Protein AF-A0A7G1QBS3-F1 (afdb_monomer)

Solvent-accessible surface area (backbone atoms only — not comparable to full-atom values): 16912 Å² total; per-residue (Å²): 137,81,88,85,82,88,78,82,81,81,76,78,76,79,69,80,75,68,61,50,70,59,62,69,42,46,29,28,32,94,89,48,84,94,53,43,34,44,37,42,72,57,98,42,28,38,40,38,36,35,53,50,64,49,99,86,68,47,81,44,42,34,38,31,56,38,71,68,57,72,48,103,55,68,61,47,66,28,63,26,27,40,60,41,69,62,66,51,102,91,47,73,95,51,74,63,44,73,45,79,38,77,71,50,39,26,40,36,34,49,79,36,52,50,37,32,36,40,32,43,69,92,41,80,40,65,31,32,60,58,63,91,83,61,55,67,76,61,54,45,63,52,44,24,31,42,34,39,38,69,68,42,75,51,100,91,51,69,52,59,61,70,43,77,47,41,27,71,48,81,55,95,77,25,32,36,25,77,64,38,45,37,43,34,34,52,33,90,49,87,61,29,35,31,33,42,29,68,75,52,100,56,30,26,40,40,34,45,32,37,54,58,65,94,50,29,33,38,23,31,33,30,75,39,52,70,82,57,50,62,69,54,48,50,49,38,44,66,77,63,34,36,62,33,43,32,36,58,37,76,90,58,61,82,61,88,76,89,68,98,64,79,56,58,50,74,71,53,48,54,54,48,51,56,52,51,56,51,42,27,70,63,68,50,71,69,54,49,49,50,40,54,51,61,55,60,72,76,110

Organism: NCBI:txid553981

Foldseek 3Di:
DDDDDDDPPPPPPPDPPFLAAADAAWKDFPVDPDWTKGWDDDPQKIKIKIWDADPVRHIWIKIWMDHNHRDVDQKTKTFIWIWPDAADDPGHPDDIDIDTDRQQTKIWGAPHRFWTWIQGNNDITIMGDDDPPADPDPSLVAAKKWKAFPWADDPPGTDGDTDIFHFHDDDPQWTATPQQFKIKHAAPRPQWIWMWGDPDPFKTWIWIWGPDPSFKIKTWIHIDTLPDALVRVLVCRLPVTTIMMMGGDNVCRPDDDDDPDHHDDPVRVVSVVVRRRVNSHPDDPSSVVVRVVVVVVVD

Structure (mmCIF, N/CA/C/O backbone):
data_AF-A0A7G1QBS3-F1
#
_entry.id   AF-A0A7G1QBS3-F1
#
loop_
_atom_site.group_PDB
_atom_site.id
_atom_site.type_symbol
_atom_site.label_atom_id
_atom_site.label_alt_id
_atom_site.label_comp_id
_atom_site.label_asym_id
_atom_site.label_entity_id
_atom_site.label_seq_id
_atom_site.pdbx_PDB_ins_code
_atom_site.Cartn_x
_atom_site.Cartn_y
_atom_site.Cartn_z
_atom_site.occupancy
_atom_site.B_iso_or_equiv
_atom_site.auth_seq_id
_atom_site.auth_comp_id
_atom_site.auth_asym_id
_atom_site.auth_atom_id
_atom_site.pdbx_PDB_model_num
ATOM 1 N N . MET A 1 1 ? 55.075 -24.012 15.782 1.00 38.31 1 MET A N 1
ATOM 2 C CA . MET A 1 1 ? 54.555 -23.744 14.424 1.00 38.31 1 MET A CA 1
ATOM 3 C C . MET A 1 1 ? 53.034 -23.811 14.459 1.00 38.31 1 MET A C 1
ATOM 5 O O . MET A 1 1 ? 52.506 -24.868 14.747 1.00 38.31 1 MET A O 1
ATOM 9 N N . LYS A 1 2 ? 52.402 -22.656 14.208 1.00 38.47 2 LYS A N 1
ATOM 10 C CA . LYS A 1 2 ? 51.053 -22.409 13.658 1.00 38.47 2 LYS A CA 1
ATOM 11 C C . LYS A 1 2 ? 49.824 -23.117 14.265 1.00 38.47 2 LYS A C 1
ATOM 13 O O . LYS A 1 2 ? 49.422 -24.192 13.845 1.00 38.47 2 LYS A O 1
ATOM 18 N N . ASN A 1 3 ? 49.190 -22.362 15.162 1.00 41.00 3 ASN A N 1
ATOM 19 C CA . ASN A 1 3 ? 47.751 -22.118 15.328 1.00 41.00 3 ASN A CA 1
ATOM 20 C C . ASN A 1 3 ? 46.891 -22.403 14.081 1.00 41.00 3 ASN A C 1
ATOM 22 O O . ASN A 1 3 ? 47.295 -22.006 12.993 1.00 41.00 3 ASN A O 1
ATOM 26 N N . ILE A 1 4 ? 45.662 -22.895 14.284 1.00 43.44 4 ILE A N 1
ATOM 27 C CA . ILE A 1 4 ? 44.421 -22.267 13.785 1.00 43.44 4 ILE A CA 1
ATOM 28 C C . ILE A 1 4 ? 43.283 -22.661 14.743 1.00 43.44 4 ILE A C 1
ATOM 30 O O . ILE A 1 4 ? 42.893 -23.819 14.857 1.00 43.44 4 ILE A O 1
ATOM 34 N N . LEU A 1 5 ? 42.811 -21.652 15.470 1.00 44.53 5 LEU A N 1
ATOM 35 C CA . LEU A 1 5 ? 41.609 -21.631 16.290 1.00 44.53 5 LEU A CA 1
ATOM 36 C C . LEU A 1 5 ? 40.471 -21.169 15.365 1.00 44.53 5 LEU A C 1
ATOM 38 O O . LEU A 1 5 ? 40.535 -20.059 14.838 1.00 44.53 5 LEU A O 1
ATOM 42 N N . ASN A 1 6 ? 39.465 -22.011 15.129 1.00 42.34 6 ASN A N 1
ATOM 43 C CA . ASN A 1 6 ? 38.295 -21.640 14.330 1.00 42.34 6 ASN A CA 1
ATOM 44 C C . ASN A 1 6 ? 37.375 -20.729 15.152 1.00 42.34 6 ASN A C 1
ATOM 46 O O . ASN A 1 6 ? 36.651 -21.197 16.028 1.00 42.34 6 ASN A O 1
ATOM 50 N N . ILE A 1 7 ? 37.399 -19.429 14.858 1.00 48.88 7 ILE A N 1
ATOM 51 C CA . ILE A 1 7 ? 36.401 -18.470 15.335 1.00 48.88 7 ILE A CA 1
ATOM 52 C C . ILE A 1 7 ? 35.262 -18.457 14.311 1.00 48.88 7 ILE A C 1
ATOM 54 O O . ILE A 1 7 ? 35.415 -17.940 13.207 1.00 48.88 7 ILE A O 1
ATOM 58 N N . ILE A 1 8 ? 34.117 -19.032 14.678 1.00 47.94 8 ILE A N 1
ATOM 59 C CA . ILE A 1 8 ? 32.852 -18.818 13.968 1.00 47.94 8 ILE A CA 1
ATOM 60 C C . ILE A 1 8 ? 32.340 -17.443 14.407 1.00 47.94 8 ILE A C 1
ATOM 62 O O . ILE A 1 8 ? 31.812 -17.288 15.506 1.00 47.94 8 ILE A O 1
ATOM 66 N N . ILE A 1 9 ? 32.540 -16.427 13.568 1.00 46.41 9 ILE A N 1
ATOM 67 C CA . ILE A 1 9 ? 31.897 -15.121 13.733 1.00 46.41 9 ILE A CA 1
ATOM 68 C C . ILE A 1 9 ? 30.455 -15.277 13.246 1.00 46.41 9 ILE A C 1
ATOM 70 O O . ILE A 1 9 ? 30.193 -15.300 12.046 1.00 46.41 9 ILE A O 1
ATOM 74 N N . LEU A 1 10 ? 29.521 -15.420 14.186 1.00 38.50 10 LEU A N 1
ATOM 75 C CA . LEU A 1 10 ? 28.093 -15.308 13.917 1.00 38.50 10 LEU A CA 1
ATOM 76 C C . LEU A 1 10 ? 27.774 -13.810 13.784 1.00 38.50 10 LEU A C 1
ATOM 78 O O . LEU A 1 10 ? 27.507 -13.128 14.772 1.00 38.50 10 LEU A O 1
ATOM 82 N N . THR A 1 11 ? 27.881 -13.262 12.575 1.00 44.69 11 THR A N 1
ATOM 83 C CA . THR A 1 11 ? 27.383 -11.917 12.270 1.00 44.69 11 THR A CA 1
ATOM 84 C C . THR A 1 11 ? 25.863 -11.930 12.394 1.00 44.69 11 THR A C 1
ATOM 86 O O . THR A 1 11 ? 25.144 -12.316 11.474 1.00 44.69 11 THR A O 1
ATOM 89 N N . LEU A 1 12 ? 25.361 -11.507 13.554 1.00 40.25 12 LEU A N 1
ATOM 90 C CA . LEU A 1 12 ? 23.985 -11.049 13.691 1.00 40.25 12 LEU A CA 1
ATOM 91 C C . LEU A 1 12 ? 23.852 -9.810 12.805 1.00 40.25 12 LEU A C 1
ATOM 93 O O . LEU A 1 12 ? 24.254 -8.715 13.190 1.00 40.25 12 LEU A O 1
ATOM 97 N N . PHE A 1 13 ? 23.337 -9.990 11.590 1.00 41.28 13 PHE A N 1
ATOM 98 C CA . PHE A 1 13 ? 22.761 -8.877 10.853 1.00 41.28 13 PHE A CA 1
ATOM 99 C C . PHE A 1 13 ? 21.618 -8.352 11.716 1.00 41.28 13 PHE A C 1
ATOM 101 O O . PHE A 1 13 ? 20.571 -8.990 11.827 1.00 41.28 13 PHE A O 1
ATOM 108 N N . SER A 1 14 ? 21.836 -7.218 12.375 1.00 33.38 14 SER A N 1
ATOM 109 C CA . SER A 1 14 ? 20.763 -6.408 12.929 1.00 33.38 14 SER A CA 1
ATOM 110 C C . SER A 1 14 ? 19.931 -5.938 11.742 1.00 33.38 14 SER A C 1
ATOM 112 O O . SER A 1 14 ? 20.202 -4.908 11.128 1.00 33.38 14 SER A O 1
ATOM 114 N N . TYR A 1 15 ? 18.938 -6.740 11.365 1.00 37.72 15 TYR A N 1
ATOM 115 C CA . TYR A 1 15 ? 17.831 -6.236 10.579 1.00 37.72 15 TYR A CA 1
ATOM 116 C C . TYR A 1 15 ? 17.226 -5.121 11.420 1.00 37.72 15 TYR A C 1
ATOM 118 O O . TYR A 1 15 ? 16.757 -5.367 12.532 1.00 37.72 15 TYR A O 1
ATOM 126 N N . ASN A 1 16 ? 17.292 -3.887 10.924 1.00 34.59 16 ASN A N 1
ATOM 127 C CA . ASN A 1 16 ? 16.392 -2.862 11.417 1.00 34.59 16 ASN A CA 1
ATOM 128 C C . ASN A 1 16 ? 14.990 -3.407 11.144 1.00 34.59 16 ASN A C 1
ATOM 130 O O . ASN A 1 16 ? 14.549 -3.435 9.995 1.00 34.59 16 ASN A O 1
ATOM 134 N N . VAL A 1 17 ? 14.340 -3.938 12.179 1.00 42.44 17 VAL A N 1
ATOM 135 C CA . VAL A 1 17 ? 12.916 -4.239 12.136 1.00 42.44 17 VAL A CA 1
ATOM 136 C C . VAL A 1 17 ? 12.264 -2.870 12.087 1.00 42.44 17 VAL A C 1
ATOM 138 O O . VAL A 1 17 ? 12.095 -2.212 13.109 1.00 42.44 17 VAL A O 1
ATOM 141 N N . PHE A 1 18 ? 12.010 -2.379 10.876 1.00 47.97 18 PHE A N 1
ATOM 142 C CA . PHE A 1 18 ? 11.073 -1.285 10.713 1.00 47.97 18 PHE A CA 1
ATOM 143 C C . PHE A 1 18 ? 9.770 -1.754 11.353 1.00 47.97 18 PHE A C 1
ATOM 145 O O . PHE A 1 18 ? 9.302 -2.850 11.039 1.00 47.97 18 PHE A O 1
ATOM 152 N N . ALA A 1 19 ? 9.225 -0.961 12.275 1.00 56.25 19 ALA A N 1
ATOM 153 C CA . ALA A 1 19 ? 7.879 -1.191 12.767 1.00 56.25 19 ALA A CA 1
ATOM 154 C C . ALA A 1 19 ? 6.970 -1.327 11.540 1.00 56.25 19 ALA A C 1
ATOM 156 O O . ALA A 1 19 ? 6.951 -0.434 10.685 1.00 56.25 19 ALA A O 1
ATOM 157 N N . THR A 1 20 ? 6.300 -2.471 11.395 1.00 67.75 20 THR A N 1
ATOM 158 C CA . THR A 1 20 ? 5.476 -2.688 10.214 1.00 67.75 20 THR A CA 1
ATOM 159 C C . THR A 1 20 ? 4.335 -1.681 10.230 1.00 67.75 20 THR A C 1
ATOM 161 O O . THR A 1 20 ? 3.545 -1.644 11.171 1.00 67.75 20 THR A O 1
ATOM 164 N N . VAL A 1 21 ? 4.258 -0.852 9.190 1.00 76.06 21 VAL A N 1
ATOM 165 C CA . VAL A 1 21 ? 3.155 0.092 9.016 1.00 76.06 21 VAL A CA 1
ATOM 166 C C . VAL A 1 21 ? 1.975 -0.678 8.418 1.00 76.06 21 VAL A C 1
ATOM 168 O O . VAL A 1 21 ? 2.083 -1.144 7.281 1.00 76.06 21 VAL A O 1
ATOM 171 N N . PRO A 1 22 ? 0.863 -0.850 9.150 1.00 84.12 22 PRO A N 1
ATOM 172 C CA . PRO A 1 22 ? -0.305 -1.541 8.628 1.00 84.12 22 PRO A CA 1
ATOM 173 C C . PRO A 1 22 ? -1.055 -0.675 7.619 1.00 84.12 22 PRO A C 1
ATOM 175 O O . PRO A 1 22 ? -0.942 0.553 7.587 1.00 84.12 22 PRO A O 1
ATOM 178 N N . GLU A 1 23 ? -1.881 -1.317 6.807 1.00 84.62 23 GLU A N 1
ATOM 179 C CA . GLU A 1 23 ? -2.724 -0.622 5.847 1.00 84.62 23 GLU A CA 1
ATOM 180 C C . GLU A 1 23 ? -3.935 0.064 6.483 1.00 84.62 23 GLU A C 1
ATOM 182 O O . GLU A 1 23 ? -4.669 -0.513 7.290 1.00 84.62 23 GLU A O 1
ATOM 187 N N . ASN A 1 24 ? -4.233 1.271 5.999 1.00 87.38 24 ASN A N 1
ATOM 188 C CA . ASN A 1 24 ? -5.474 1.964 6.328 1.00 87.38 24 ASN A CA 1
ATOM 189 C C . ASN A 1 24 ? -6.700 1.199 5.805 1.00 87.38 24 ASN A C 1
ATOM 191 O O . ASN A 1 24 ? -6.739 0.740 4.656 1.00 87.38 24 ASN A O 1
ATOM 195 N N . GLY A 1 25 ? -7.750 1.143 6.623 1.00 89.88 25 GLY A N 1
ATOM 196 C CA . GLY A 1 25 ? -9.069 0.631 6.258 1.00 89.88 25 GLY A CA 1
ATOM 197 C C . GLY A 1 25 ? -9.675 -0.296 7.300 1.00 89.88 25 GLY A C 1
ATOM 198 O O . GLY A 1 25 ? -9.338 -0.223 8.475 1.00 89.88 25 GLY A O 1
ATOM 199 N N . TRP A 1 26 ? -10.582 -1.158 6.841 1.00 92.94 26 TRP A N 1
ATOM 200 C CA . TRP A 1 26 ? -11.299 -2.100 7.692 1.00 92.94 26 TRP A CA 1
ATOM 201 C C . TRP A 1 26 ? -10.442 -3.327 8.011 1.00 92.94 26 TRP A C 1
ATOM 203 O O . TRP A 1 26 ? -9.863 -3.941 7.110 1.00 92.94 26 TRP A O 1
ATOM 213 N N . TRP A 1 27 ? -10.387 -3.689 9.284 1.00 94.19 27 TRP A N 1
ATOM 214 C CA . TRP A 1 27 ? -9.713 -4.860 9.829 1.00 94.19 27 TRP A CA 1
ATOM 215 C C . TRP A 1 27 ? -10.725 -5.723 10.565 1.00 94.19 27 TRP A C 1
ATOM 217 O O . TRP A 1 27 ? -11.631 -5.212 11.220 1.00 94.19 27 TRP A O 1
ATOM 227 N N . TRP A 1 28 ? -10.598 -7.037 10.460 1.00 94.69 28 TRP A N 1
ATOM 228 C CA . TRP A 1 28 ? -11.601 -7.958 10.988 1.00 94.69 28 TRP A CA 1
ATOM 229 C C . TRP A 1 28 ? -10.978 -9.289 11.392 1.00 94.69 28 TRP A C 1
ATOM 231 O O . TRP A 1 28 ? -9.875 -9.621 10.961 1.00 94.69 28 TRP A O 1
ATOM 241 N N . ASN A 1 29 ? -11.689 -10.053 12.217 1.00 94.44 29 ASN A N 1
ATOM 242 C CA . ASN A 1 29 ? -11.340 -11.439 12.485 1.00 94.44 29 ASN A CA 1
ATOM 243 C C . ASN A 1 29 ? -12.184 -12.347 11.572 1.00 94.44 29 ASN A C 1
ATOM 245 O O . ASN A 1 29 ? -13.403 -12.388 11.750 1.00 94.44 29 ASN A O 1
ATOM 249 N N . PRO A 1 30 ? -11.580 -13.123 10.654 1.00 91.88 30 PRO A N 1
ATOM 250 C CA . PRO A 1 30 ? -12.330 -13.963 9.720 1.00 91.88 30 PRO A CA 1
ATOM 251 C C . PRO A 1 30 ? -13.113 -15.096 10.403 1.00 91.88 30 PRO A C 1
ATOM 253 O O . PRO A 1 30 ? -14.022 -15.662 9.804 1.00 91.88 30 PRO A O 1
ATOM 256 N N . GLN A 1 31 ? -12.787 -15.422 11.658 1.00 91.94 31 GLN A N 1
ATOM 257 C CA . GLN A 1 31 ? -13.487 -16.425 12.469 1.00 91.94 31 GLN A CA 1
ATOM 258 C C . GLN A 1 31 ? -14.665 -15.844 13.269 1.00 91.94 31 GLN A C 1
ATOM 260 O O . GLN A 1 31 ? -15.469 -16.605 13.801 1.00 91.94 31 GLN A O 1
ATOM 265 N N . HIS A 1 32 ? -14.786 -14.515 13.365 1.00 84.88 32 HIS A N 1
ATOM 266 C CA . HIS A 1 32 ? -15.842 -13.842 14.125 1.00 84.88 32 HIS A CA 1
ATOM 267 C C . HIS A 1 32 ? -16.524 -12.786 13.251 1.00 84.88 32 HIS A C 1
ATOM 269 O O . HIS A 1 32 ? -16.098 -11.634 13.173 1.00 84.88 32 HIS A O 1
ATOM 275 N N . LEU A 1 33 ? -17.599 -13.202 12.579 1.00 77.25 33 LEU A N 1
ATOM 276 C CA . LEU A 1 33 ? -18.385 -12.333 11.706 1.00 77.25 33 LEU A CA 1
ATOM 277 C C . LEU A 1 33 ? -19.156 -11.276 12.513 1.00 77.25 33 LEU A C 1
ATOM 279 O O . LEU A 1 33 ? -19.577 -11.525 13.640 1.00 77.25 33 LEU A O 1
ATOM 283 N N . GLY A 1 34 ? -19.407 -10.118 11.896 1.00 77.50 34 GLY A N 1
ATOM 284 C CA . GLY A 1 34 ? -20.301 -9.090 12.447 1.00 77.50 34 GLY A CA 1
ATOM 285 C C . GLY A 1 34 ? -19.624 -7.976 13.250 1.00 77.50 34 GLY A C 1
ATOM 286 O O . GLY A 1 34 ? -20.327 -7.131 13.795 1.00 77.50 34 GLY A O 1
ATOM 287 N N . GLY A 1 35 ? -18.291 -7.935 13.291 1.00 85.44 35 GLY A N 1
ATOM 288 C CA . GLY A 1 35 ? -17.525 -6.848 13.901 1.00 85.44 35 GLY A CA 1
ATOM 289 C C . GLY A 1 35 ? -16.256 -6.515 13.119 1.00 85.44 35 GLY A C 1
ATOM 290 O O . GLY A 1 35 ? -15.924 -7.160 12.121 1.00 85.44 35 GLY A O 1
ATOM 291 N N . GLY A 1 36 ? -15.546 -5.488 13.573 1.00 92.88 36 GLY A N 1
ATOM 292 C CA . GLY A 1 36 ? -14.265 -5.091 13.003 1.00 92.88 36 GLY A CA 1
ATOM 293 C C . GLY A 1 36 ? -13.809 -3.722 13.484 1.00 92.88 36 GLY A C 1
ATOM 294 O O . GLY A 1 36 ? -14.432 -3.103 14.349 1.00 92.88 36 GLY A O 1
ATOM 295 N N . TYR A 1 37 ? -12.697 -3.276 12.921 1.00 94.94 37 TYR A N 1
ATOM 296 C CA . TYR A 1 37 ? -11.985 -2.073 13.312 1.00 94.94 37 TYR A CA 1
ATOM 297 C C . TYR A 1 37 ? -11.658 -1.263 12.057 1.00 94.94 37 TYR A C 1
ATOM 299 O O . TYR A 1 37 ? -10.971 -1.768 11.171 1.00 94.94 37 TYR A O 1
ATOM 307 N N . ASP A 1 38 ? -12.107 -0.014 11.959 1.00 95.38 38 ASP A N 1
ATOM 308 C CA . ASP A 1 38 ? -11.565 0.906 10.956 1.00 95.38 38 ASP A CA 1
ATOM 309 C C . ASP A 1 38 ? -10.312 1.555 11.531 1.00 95.38 38 ASP A C 1
ATOM 311 O O . ASP A 1 38 ? -10.391 2.282 12.520 1.00 95.38 38 ASP A O 1
ATOM 315 N N . ILE A 1 39 ? -9.164 1.267 10.924 1.00 93.94 39 ILE A N 1
ATOM 316 C CA . ILE A 1 39 ? -7.854 1.763 11.341 1.00 93.94 39 ILE A CA 1
ATOM 317 C C . ILE A 1 39 ? -7.369 2.773 10.305 1.00 93.94 39 ILE A C 1
ATOM 319 O O . ILE A 1 39 ? -7.347 2.496 9.100 1.00 93.94 39 ILE A O 1
ATOM 323 N N . LYS A 1 40 ? -6.973 3.954 10.778 1.00 91.31 40 LYS A N 1
ATOM 324 C CA . LYS A 1 40 ? -6.364 5.022 9.986 1.00 91.31 40 LYS A CA 1
ATOM 325 C C . LYS A 1 40 ? -5.052 5.436 10.617 1.00 91.31 40 LYS A C 1
ATOM 327 O O . LYS A 1 40 ? -4.991 5.684 11.813 1.00 91.31 40 LYS A O 1
ATOM 332 N N . ILE A 1 41 ? -4.029 5.547 9.793 1.00 85.88 41 ILE A N 1
ATOM 333 C CA . ILE A 1 41 ? -2.708 6.026 10.147 1.00 85.88 41 ILE A CA 1
ATOM 334 C C . ILE A 1 41 ? -2.377 7.222 9.271 1.00 85.88 41 ILE A C 1
ATOM 336 O O . ILE A 1 41 ? -2.507 7.160 8.045 1.00 85.88 41 ILE A O 1
ATOM 340 N N . GLU A 1 42 ? -1.925 8.289 9.920 1.00 82.06 42 GLU A N 1
ATOM 341 C CA . GLU A 1 42 ? -1.448 9.516 9.296 1.00 82.06 42 GLU A CA 1
ATOM 342 C C . GLU A 1 42 ? -0.393 10.163 10.201 1.00 82.06 42 GLU A C 1
ATOM 344 O O . GLU A 1 42 ? -0.626 10.310 11.396 1.00 82.06 42 GLU A O 1
ATOM 349 N N . ASN A 1 43 ? 0.764 10.557 9.655 1.00 77.94 43 ASN A N 1
ATOM 350 C CA . ASN A 1 43 ? 1.796 11.324 10.375 1.00 77.94 43 ASN A CA 1
ATOM 351 C C . ASN A 1 43 ? 2.153 10.770 11.775 1.00 77.94 43 ASN A C 1
ATOM 353 O O . ASN A 1 43 ? 2.240 11.516 12.748 1.00 77.94 43 ASN A O 1
ATOM 357 N N . ASN A 1 44 ? 2.353 9.451 11.881 1.00 79.62 44 ASN A N 1
ATOM 358 C CA . ASN A 1 44 ? 2.625 8.722 13.132 1.00 79.62 44 ASN A CA 1
ATOM 359 C C . ASN A 1 44 ? 1.502 8.792 14.188 1.00 79.62 44 ASN A C 1
ATOM 361 O O . ASN A 1 44 ? 1.724 8.477 15.361 1.00 79.62 44 ASN A O 1
ATOM 365 N N . ALA A 1 45 ? 0.292 9.173 13.792 1.00 87.31 45 ALA A N 1
ATOM 366 C CA . ALA A 1 45 ? -0.918 9.030 14.582 1.00 87.31 45 ALA A CA 1
ATOM 367 C C . ALA A 1 45 ? -1.758 7.875 14.036 1.00 87.31 45 ALA A C 1
ATOM 369 O O . ALA A 1 45 ? -1.859 7.683 12.825 1.00 87.31 45 ALA A O 1
ATOM 370 N N . LEU A 1 46 ? -2.360 7.109 14.940 1.00 91.94 46 LEU A N 1
ATOM 371 C CA . LEU A 1 46 ? -3.350 6.087 14.638 1.00 91.94 46 LEU A CA 1
ATOM 372 C C . LEU A 1 46 ? -4.692 6.544 15.196 1.00 91.94 46 LEU A C 1
ATOM 374 O O . LEU A 1 46 ? -4.787 6.912 16.365 1.00 91.94 46 LEU A O 1
ATOM 378 N N . PHE A 1 47 ? -5.728 6.469 14.376 1.00 94.81 47 PHE A N 1
ATOM 379 C CA . PHE A 1 47 ? -7.120 6.556 14.782 1.00 94.81 47 PHE A CA 1
ATOM 380 C C . PHE A 1 47 ? -7.796 5.215 14.512 1.00 94.81 47 PHE A C 1
ATOM 382 O O . PHE A 1 47 ? -7.580 4.598 13.467 1.00 94.81 47 PHE A O 1
ATOM 389 N N . ILE A 1 48 ? -8.597 4.754 15.465 1.00 95.44 48 ILE A N 1
ATOM 390 C CA . ILE A 1 48 ? -9.321 3.490 15.368 1.00 95.44 48 ILE A CA 1
ATOM 391 C C . ILE A 1 48 ? -10.762 3.680 15.807 1.00 95.44 48 ILE A C 1
ATOM 393 O O . ILE A 1 48 ? -11.036 4.334 16.814 1.00 95.44 48 ILE A O 1
ATOM 397 N N . THR A 1 49 ? -11.683 3.073 15.068 1.00 95.31 49 THR A N 1
ATOM 398 C CA . THR A 1 49 ? -13.089 2.962 15.464 1.00 95.31 49 THR A CA 1
ATOM 399 C C . THR A 1 49 ? -13.551 1.524 15.369 1.00 95.31 49 THR A C 1
ATOM 401 O O . THR A 1 49 ? -13.100 0.766 14.514 1.00 95.31 49 THR A O 1
ATOM 404 N N . THR A 1 50 ? -14.443 1.134 16.266 1.00 93.44 50 THR A N 1
ATOM 405 C CA . THR A 1 50 ? -15.082 -0.178 16.261 1.00 93.44 50 THR A CA 1
ATOM 406 C C . THR A 1 50 ? -16.489 -0.051 16.818 1.00 93.44 50 THR A C 1
ATOM 408 O O . THR A 1 50 ? -16.803 0.894 17.546 1.00 93.44 50 THR A O 1
ATOM 411 N N . PHE A 1 51 ? -17.336 -1.010 16.481 1.00 89.88 51 PHE A N 1
ATOM 412 C CA . PHE A 1 51 ? -18.615 -1.185 17.138 1.00 89.88 51 PHE A CA 1
ATOM 413 C C . PHE A 1 51 ? -18.700 -2.605 17.682 1.00 89.88 51 PHE A C 1
ATOM 415 O O . PHE A 1 51 ? -18.222 -3.558 17.066 1.00 89.88 51 PHE A O 1
ATOM 422 N N . ILE A 1 52 ? -19.325 -2.736 18.843 1.00 88.06 52 ILE A N 1
ATOM 423 C CA . ILE A 1 52 ? -19.697 -4.022 19.435 1.00 88.06 52 ILE A CA 1
ATOM 424 C C . ILE A 1 52 ? -21.174 -3.976 19.808 1.00 88.06 52 ILE A C 1
ATOM 426 O O . ILE A 1 52 ? -21.790 -2.916 19.769 1.00 88.06 52 ILE A O 1
ATOM 430 N N . TYR A 1 53 ? -21.748 -5.108 20.197 1.00 87.88 53 TYR A N 1
ATOM 431 C CA . TYR A 1 53 ? -23.123 -5.159 20.681 1.00 87.88 53 TYR A CA 1
ATOM 432 C C . TYR A 1 53 ? -23.150 -5.399 22.187 1.00 87.88 53 TYR A C 1
ATOM 434 O O . TYR A 1 53 ? -22.402 -6.230 22.705 1.00 87.88 53 TYR A O 1
ATOM 442 N N . ASN A 1 54 ? -24.013 -4.675 22.897 1.00 85.75 54 ASN A N 1
ATOM 443 C CA . ASN A 1 54 ? -24.291 -4.960 24.302 1.00 85.75 54 ASN A CA 1
ATOM 444 C C . ASN A 1 54 ? -25.144 -6.232 24.453 1.00 85.75 54 ASN A C 1
ATOM 446 O O . ASN A 1 54 ? -25.566 -6.849 23.474 1.00 85.75 54 ASN A O 1
ATOM 450 N N . GLN A 1 55 ? -25.435 -6.620 25.696 1.00 88.38 55 GLN A N 1
ATOM 451 C CA . GLN A 1 55 ? -26.232 -7.818 25.993 1.00 88.38 55 GLN A CA 1
ATOM 452 C C . GLN A 1 55 ? -27.659 -7.765 25.417 1.00 88.38 55 GLN A C 1
ATOM 454 O O . GLN A 1 55 ? -28.290 -8.803 25.242 1.00 88.38 55 GLN A O 1
ATOM 459 N N . GLN A 1 56 ? -28.167 -6.570 25.114 1.00 92.69 56 GLN A N 1
ATOM 460 C CA . GLN A 1 56 ? -29.470 -6.334 24.497 1.00 92.69 56 GLN A CA 1
ATOM 461 C C . GLN A 1 56 ? -29.399 -6.305 22.959 1.00 92.69 56 GLN A C 1
ATOM 463 O O . GLN A 1 56 ? -30.406 -6.035 22.308 1.00 92.69 56 GLN A O 1
ATOM 468 N N . GLY A 1 57 ? -28.228 -6.561 22.366 1.00 87.31 57 GLY A N 1
ATOM 469 C CA . GLY A 1 57 ? -28.017 -6.509 20.920 1.00 87.31 57 GLY A CA 1
ATOM 470 C C . GLY A 1 57 ? -27.985 -5.091 20.346 1.00 87.31 57 GLY A C 1
ATOM 471 O O . GLY A 1 57 ? -28.108 -4.924 19.135 1.00 87.31 57 GLY A O 1
ATOM 472 N N . GLN A 1 58 ? -27.836 -4.059 21.180 1.00 88.12 58 GLN A N 1
ATOM 473 C CA . GLN A 1 58 ? -27.719 -2.673 20.724 1.00 88.12 58 GLN A CA 1
ATOM 474 C C . GLN A 1 58 ? -26.254 -2.336 20.430 1.00 88.12 58 GLN A C 1
ATOM 476 O O . GLN A 1 58 ? -25.379 -2.727 21.210 1.00 88.12 58 GLN A O 1
ATOM 481 N N . PRO A 1 59 ? -25.966 -1.615 19.334 1.00 87.56 59 PRO A N 1
ATOM 482 C CA . PRO A 1 59 ? -24.601 -1.260 18.984 1.00 87.56 59 PRO A CA 1
ATOM 483 C C . PRO A 1 59 ? -24.044 -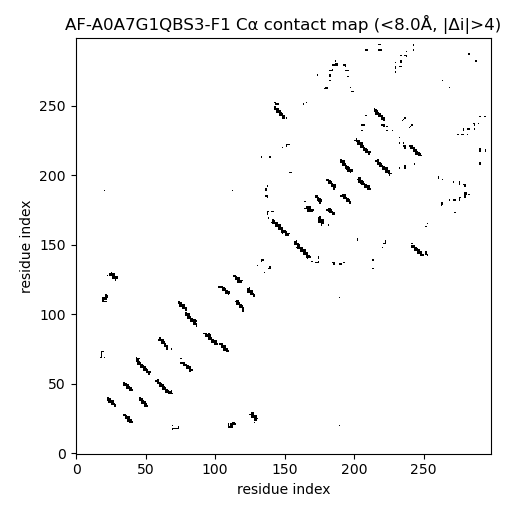0.212 19.953 1.00 87.56 59 PRO A C 1
ATOM 485 O O . PRO A 1 59 ? -24.687 0.798 20.236 1.00 87.56 59 PRO A O 1
ATOM 488 N N . ILE A 1 60 ? -22.820 -0.441 20.412 1.00 88.94 60 ILE A N 1
ATOM 489 C CA . ILE A 1 60 ? -21.986 0.508 21.140 1.00 88.94 60 ILE A CA 1
ATOM 490 C C . ILE A 1 60 ? -20.801 0.861 20.248 1.00 88.94 60 ILE A C 1
ATOM 492 O O . ILE A 1 60 ? -20.109 -0.029 19.752 1.00 88.94 60 ILE A O 1
ATOM 496 N N . TRP A 1 61 ? -20.552 2.157 20.078 1.00 90.56 61 TRP A N 1
ATOM 497 C CA . TRP A 1 61 ? -19.440 2.670 19.286 1.00 90.56 61 TRP A CA 1
ATOM 498 C C . TRP A 1 61 ? -18.278 3.075 20.182 1.00 90.56 61 TRP A C 1
ATOM 500 O O . TRP A 1 61 ? -18.446 3.864 21.115 1.00 90.56 61 TRP A O 1
ATOM 510 N N . TYR A 1 62 ? -17.093 2.577 19.844 1.00 92.88 62 TYR A N 1
ATOM 511 C CA . TYR A 1 62 ? -15.842 2.957 20.476 1.00 92.88 62 TYR A CA 1
ATOM 512 C C . TYR A 1 62 ? -14.917 3.616 19.461 1.00 92.88 62 TYR A C 1
ATOM 514 O O . TYR A 1 62 ? -14.797 3.174 18.317 1.00 92.88 62 TYR A O 1
ATOM 522 N N . SER A 1 63 ? -14.223 4.659 19.899 1.00 94.62 63 SER A N 1
ATOM 523 C CA . SER A 1 63 ? -13.141 5.277 19.137 1.00 94.62 63 SER A CA 1
ATOM 524 C C . SER A 1 63 ? -11.929 5.515 20.021 1.00 94.62 63 SER A C 1
ATOM 526 O O . SER A 1 63 ? -12.049 5.648 21.237 1.00 94.62 63 SER A O 1
ATOM 528 N N . GLY A 1 64 ? -10.750 5.526 19.421 1.00 93.50 64 GLY A N 1
ATOM 529 C CA . GLY A 1 64 ? -9.500 5.713 20.135 1.00 93.50 64 GLY A CA 1
ATOM 530 C C . GLY A 1 64 ? -8.435 6.297 19.227 1.00 93.50 64 GLY A C 1
ATOM 531 O O . GLY A 1 64 ? -8.544 6.265 17.999 1.00 93.50 64 GLY A O 1
ATOM 532 N N . ARG A 1 65 ? -7.395 6.848 19.848 1.00 93.31 65 ARG A N 1
ATOM 533 C CA . ARG A 1 65 ? -6.235 7.373 19.134 1.00 93.31 65 ARG A CA 1
ATOM 534 C C . ARG A 1 65 ? -4.941 7.050 19.864 1.00 93.31 65 ARG A C 1
ATOM 536 O O . ARG A 1 65 ? -4.918 7.052 21.092 1.00 93.31 65 ARG A O 1
ATOM 543 N N . ALA A 1 66 ? -3.874 6.867 19.104 1.00 91.25 66 ALA A N 1
ATOM 544 C CA . ALA A 1 66 ? -2.501 6.857 19.590 1.00 91.25 66 ALA A CA 1
ATOM 545 C C . ALA A 1 66 ? -1.659 7.819 18.753 1.00 91.25 66 ALA A C 1
ATOM 547 O O . ALA A 1 66 ? -1.907 7.998 17.565 1.00 91.25 66 ALA A O 1
ATOM 548 N N . ASN A 1 67 ? -0.648 8.416 19.374 1.00 88.25 67 ASN A N 1
ATOM 549 C CA . ASN A 1 67 ? 0.353 9.239 18.701 1.00 88.25 67 ASN A CA 1
ATOM 550 C C . ASN A 1 67 ? 1.722 8.577 18.845 1.00 88.25 67 ASN A C 1
ATOM 552 O O . ASN A 1 67 ? 1.916 7.755 19.740 1.00 88.25 67 ASN A O 1
ATOM 556 N N . ASN A 1 68 ? 2.680 9.000 18.023 1.00 78.38 68 ASN A N 1
ATOM 557 C CA . ASN A 1 68 ? 4.050 8.483 18.021 1.00 78.38 68 ASN A CA 1
ATOM 558 C C . ASN A 1 68 ? 4.122 6.970 17.757 1.00 78.38 68 ASN A C 1
ATOM 560 O O . ASN A 1 68 ? 4.997 6.286 18.288 1.00 78.38 68 ASN A O 1
ATOM 564 N N . ILE A 1 69 ? 3.207 6.445 16.936 1.00 77.06 69 ILE A N 1
ATOM 565 C CA . ILE A 1 69 ? 3.288 5.056 16.477 1.00 77.06 69 ILE A CA 1
ATOM 566 C C . ILE A 1 69 ? 4.543 4.910 15.598 1.00 77.06 69 ILE A C 1
ATOM 568 O O . ILE A 1 69 ? 4.850 5.806 14.809 1.00 77.06 69 ILE A O 1
ATOM 572 N N . GLY A 1 70 ? 5.286 3.811 15.746 1.00 61.12 70 GLY A N 1
ATOM 573 C CA . GLY A 1 70 ? 6.564 3.608 15.048 1.00 61.12 70 GLY A CA 1
ATOM 574 C C . GLY A 1 70 ? 7.817 3.951 15.866 1.00 61.12 70 GLY A C 1
ATOM 575 O O . GLY A 1 70 ? 8.918 3.961 15.314 1.00 61.12 70 GLY A O 1
ATOM 576 N N . SER A 1 71 ? 7.683 4.194 17.177 1.00 57.25 71 SER A N 1
ATOM 577 C CA . SER A 1 71 ? 8.786 3.983 18.127 1.00 57.25 71 SER A CA 1
ATOM 578 C C . SER A 1 71 ? 9.226 2.506 18.093 1.00 57.25 71 SER A C 1
ATOM 580 O O . SER A 1 71 ? 8.544 1.664 17.518 1.00 57.25 71 SER A O 1
ATOM 582 N N . SER A 1 72 ? 10.364 2.153 18.697 1.00 57.38 72 SER A N 1
ATOM 583 C CA . SER A 1 72 ? 10.912 0.777 18.736 1.00 57.38 72 SER A CA 1
ATOM 584 C C . SER A 1 72 ? 9.994 -0.295 19.361 1.00 57.38 72 SER A C 1
ATOM 586 O O . SER A 1 72 ? 10.416 -1.433 19.563 1.00 57.38 72 SER A O 1
ATOM 588 N N . GLU A 1 73 ? 8.768 0.068 19.723 1.00 62.12 73 GLU A N 1
ATOM 589 C CA . GLU A 1 73 ? 7.754 -0.796 20.300 1.00 62.12 73 GLU A CA 1
ATOM 590 C C . GLU A 1 73 ? 6.823 -1.322 19.198 1.00 62.12 73 GLU A C 1
ATOM 592 O O . GLU A 1 73 ? 6.179 -0.565 18.476 1.00 62.12 73 GLU A O 1
ATOM 597 N N . ASN A 1 74 ? 6.702 -2.648 19.105 1.00 74.38 74 ASN A N 1
ATOM 598 C CA . ASN A 1 74 ? 5.784 -3.320 18.176 1.00 74.38 74 ASN A CA 1
ATOM 599 C C . ASN A 1 74 ? 4.316 -3.297 18.646 1.00 74.38 74 ASN A C 1
ATOM 601 O O . ASN A 1 74 ? 3.465 -3.974 18.060 1.00 74.38 74 ASN A O 1
ATOM 605 N N . THR A 1 75 ? 4.013 -2.578 19.727 1.00 86.06 75 THR A N 1
ATOM 606 C CA . THR A 1 75 ? 2.698 -2.558 20.371 1.00 86.06 75 THR A CA 1
ATOM 607 C C . THR A 1 75 ? 2.189 -1.134 20.531 1.00 86.06 75 THR A C 1
ATOM 609 O O . THR A 1 75 ? 2.908 -0.267 21.013 1.00 86.06 75 THR A O 1
ATOM 612 N N . ILE A 1 76 ? 0.928 -0.908 20.172 1.00 90.69 76 ILE A N 1
ATOM 613 C CA . ILE A 1 76 ? 0.246 0.382 20.249 1.00 90.69 76 ILE A CA 1
ATOM 614 C C . ILE A 1 76 ? -0.892 0.250 21.256 1.00 90.69 76 ILE A C 1
ATOM 616 O O . ILE A 1 76 ? -1.841 -0.499 21.029 1.00 90.69 76 ILE A O 1
ATOM 620 N N . THR A 1 77 ? -0.811 0.985 22.360 1.00 91.69 77 THR A N 1
ATOM 621 C CA . THR A 1 77 ? -1.888 1.035 23.355 1.00 91.69 77 THR A CA 1
ATOM 622 C C . THR A 1 77 ? -2.917 2.090 22.965 1.00 91.69 77 THR A C 1
ATOM 624 O O . THR A 1 77 ? -2.568 3.219 22.625 1.00 91.69 77 THR A O 1
ATOM 627 N N . ILE A 1 78 ? -4.191 1.712 23.027 1.00 92.50 78 ILE A N 1
ATOM 628 C CA . ILE A 1 78 ? -5.343 2.554 22.726 1.00 92.50 78 ILE A CA 1
ATOM 629 C C . ILE A 1 78 ? -6.263 2.596 23.935 1.00 92.50 78 ILE A C 1
ATOM 631 O O . ILE A 1 78 ? -6.802 1.573 24.359 1.00 92.50 78 ILE A O 1
ATOM 635 N N . ASP A 1 79 ? -6.506 3.807 24.421 1.00 91.31 79 ASP A N 1
ATOM 636 C CA . ASP A 1 79 ? -7.600 4.086 25.340 1.00 91.31 79 ASP A CA 1
ATOM 637 C C . ASP A 1 79 ? -8.862 4.376 24.527 1.00 91.31 79 ASP A C 1
ATOM 639 O O . ASP A 1 79 ? -8.944 5.372 23.802 1.00 91.31 79 ASP A O 1
ATOM 643 N N . PHE A 1 80 ? -9.839 3.474 24.617 1.00 92.56 80 PHE A N 1
ATOM 644 C CA . PHE A 1 80 ? -11.103 3.619 23.908 1.00 92.56 80 PHE A CA 1
ATOM 645 C C . PHE A 1 80 ? -12.097 4.494 24.682 1.00 92.56 80 PHE A C 1
ATOM 647 O O . PHE A 1 80 ? -12.272 4.383 25.902 1.00 92.56 80 PHE A O 1
ATOM 654 N N . PHE A 1 81 ? -12.796 5.328 23.921 1.00 92.06 81 PHE A N 1
ATOM 655 C CA . PHE A 1 81 ? -13.888 6.183 24.358 1.00 92.06 81 PHE A CA 1
ATOM 656 C C . PHE A 1 81 ? -15.191 5.666 23.765 1.00 92.06 81 PHE A C 1
ATOM 658 O O . PHE A 1 81 ? -15.284 5.443 22.557 1.00 92.06 81 PHE A O 1
ATOM 665 N N . GLU A 1 82 ? -16.196 5.496 24.615 1.00 92.00 82 GLU A N 1
ATOM 666 C CA . GLU A 1 82 ? -17.552 5.160 24.193 1.00 92.00 82 GLU A CA 1
ATOM 667 C C . GLU A 1 82 ? -18.282 6.432 23.755 1.00 92.00 82 GLU A C 1
ATOM 669 O O . GLU A 1 82 ? -18.273 7.420 24.489 1.00 92.00 82 GLU A O 1
ATOM 674 N N . SER A 1 83 ? -18.920 6.413 22.583 1.00 87.50 83 SER A N 1
ATOM 675 C CA . SER A 1 83 ? -19.753 7.524 22.098 1.00 87.50 83 SER A CA 1
ATOM 676 C C . SER A 1 83 ? -21.236 7.248 22.348 1.00 87.50 83 SER A C 1
ATOM 678 O O . SER A 1 83 ? -21.754 6.218 21.913 1.00 87.50 83 SER A O 1
ATOM 680 N N . LYS A 1 84 ? -21.929 8.179 23.016 1.00 84.56 84 LYS A N 1
ATOM 681 C CA . LYS A 1 84 ? -23.367 8.107 23.339 1.00 84.56 84 LYS A CA 1
ATOM 682 C C . LYS A 1 84 ? -24.109 9.365 22.898 1.00 84.56 84 LYS A C 1
ATOM 684 O O . LYS A 1 84 ? -23.511 10.427 22.749 1.00 84.56 84 LYS A O 1
ATOM 689 N N . GLU A 1 85 ? -25.426 9.222 22.731 1.00 83.00 85 GLU A N 1
ATOM 690 C CA . GLU A 1 85 ? -26.360 10.338 22.494 1.00 83.00 85 GLU A CA 1
ATOM 691 C C . GLU A 1 85 ? -26.014 11.192 21.254 1.00 83.00 85 GLU A C 1
ATOM 693 O O . GLU A 1 85 ? -26.189 12.406 21.242 1.00 83.00 85 GLU A O 1
ATOM 698 N N . GLY A 1 86 ? -25.502 10.550 20.197 1.00 80.56 86 GLY A N 1
ATOM 699 C CA . GLY A 1 86 ? -25.135 11.212 18.943 1.00 80.56 86 GLY A CA 1
ATOM 700 C C . GLY A 1 86 ? -26.318 11.579 18.041 1.00 80.56 86 GLY A C 1
ATOM 701 O O . GLY A 1 86 ? -27.459 11.175 18.271 1.00 80.56 86 GLY A O 1
ATOM 702 N N . ALA A 1 87 ? -26.028 12.376 17.007 1.00 82.94 87 ALA A N 1
ATOM 703 C CA . ALA A 1 87 ? -27.035 12.890 16.080 1.00 82.94 87 ALA A CA 1
ATOM 704 C C . ALA A 1 87 ? -27.658 11.755 15.255 1.00 82.94 87 ALA A C 1
ATOM 706 O O . ALA A 1 87 ? -26.987 10.782 14.909 1.00 82.94 87 ALA A O 1
ATOM 707 N N . TYR A 1 88 ? -28.934 11.897 14.903 1.00 83.12 88 TYR A N 1
ATOM 708 C CA . TYR A 1 88 ? -29.655 10.973 14.023 1.00 83.12 88 TYR A CA 1
ATOM 709 C C . TYR A 1 88 ? -30.445 11.752 12.961 1.00 83.12 88 TYR A C 1
ATOM 711 O O . TYR A 1 88 ? -30.522 12.974 13.015 1.00 83.12 88 TYR A O 1
ATOM 719 N N . SER A 1 89 ? -30.986 11.062 11.949 1.00 82.88 89 SER A N 1
ATOM 720 C CA . SER A 1 89 ? -31.406 11.650 10.656 1.00 82.88 89 SER A CA 1
ATOM 721 C C . SER A 1 89 ? -32.298 12.904 10.714 1.00 82.88 89 SER A C 1
ATOM 723 O O . SER A 1 89 ? -32.341 13.647 9.738 1.00 82.88 89 SER A O 1
ATOM 725 N N . ASN A 1 90 ? -33.031 13.134 11.801 1.00 85.88 90 ASN A N 1
ATOM 726 C CA . ASN A 1 90 ? -33.940 14.266 12.002 1.00 85.88 90 ASN A CA 1
ATOM 727 C C . ASN A 1 90 ? -33.645 15.067 13.286 1.00 85.88 90 ASN A C 1
ATOM 729 O O . ASN A 1 90 ? -34.476 15.869 13.707 1.00 85.88 90 ASN A O 1
ATOM 733 N N . TYR A 1 91 ? -32.488 14.847 13.913 1.00 77.56 91 TYR A N 1
ATOM 734 C CA . TYR A 1 91 ? -32.077 15.511 15.145 1.00 77.56 91 TYR A CA 1
ATOM 735 C C . TYR A 1 91 ? -30.557 15.697 15.171 1.00 77.56 91 TYR A C 1
ATOM 737 O O . TYR A 1 91 ? -29.797 14.748 15.371 1.00 77.56 91 TYR A O 1
ATOM 745 N N . THR A 1 92 ? -30.121 16.931 14.929 1.00 74.12 92 THR A N 1
ATOM 746 C CA . THR A 1 92 ? -28.704 17.285 14.757 1.00 74.12 92 THR A CA 1
ATOM 747 C C . THR A 1 92 ? -28.129 18.104 15.910 1.00 74.12 92 THR A C 1
ATOM 749 O O . THR A 1 92 ? -26.913 18.132 16.068 1.00 74.12 92 THR A O 1
ATOM 752 N N . ASP A 1 93 ? -28.975 18.724 16.738 1.00 74.69 93 ASP A N 1
ATOM 753 C CA . ASP A 1 93 ? -28.556 19.530 17.894 1.00 74.69 93 ASP A CA 1
ATOM 754 C C . ASP A 1 93 ? -28.356 18.657 19.137 1.00 74.69 93 ASP A C 1
ATOM 756 O O . ASP A 1 93 ? -29.111 18.711 20.109 1.00 74.69 93 ASP A O 1
ATOM 760 N N . VAL A 1 94 ? -27.319 17.824 19.105 1.00 77.06 94 VAL A N 1
ATOM 761 C CA . VAL A 1 94 ? -26.914 16.999 20.248 1.00 77.06 94 VAL A CA 1
ATOM 762 C C . VAL A 1 94 ? -25.458 17.182 20.590 1.00 77.06 94 VAL A C 1
ATOM 764 O O . VAL A 1 94 ? -24.586 17.253 19.727 1.00 77.06 94 VAL A O 1
ATOM 767 N N . THR A 1 95 ? -25.192 17.201 21.891 1.00 78.12 95 THR A N 1
ATOM 768 C CA . THR A 1 95 ? -23.834 17.092 22.407 1.00 78.12 95 THR A CA 1
ATOM 769 C C . THR A 1 95 ? -23.516 15.613 22.562 1.00 78.12 95 THR A C 1
ATOM 771 O O . THR A 1 95 ? -24.102 14.948 23.413 1.00 78.12 95 THR A O 1
ATOM 774 N N . VAL A 1 96 ? -22.594 15.100 21.745 1.00 78.81 96 VAL A N 1
ATOM 775 C CA . VAL A 1 96 ? -22.105 13.724 21.895 1.00 78.81 96 VAL A CA 1
ATOM 776 C C . VAL A 1 96 ? -21.461 13.589 23.270 1.00 78.81 96 VAL A C 1
ATOM 778 O O . VAL A 1 96 ? -20.534 14.329 23.607 1.00 78.81 96 VAL A O 1
ATOM 781 N N . GLN A 1 97 ? -21.930 12.625 24.054 1.00 79.44 97 GLN A N 1
ATOM 782 C CA . GLN A 1 97 ? -21.271 12.262 25.298 1.00 79.44 97 GLN A CA 1
ATOM 783 C C . GLN A 1 97 ? -20.153 11.265 24.995 1.00 79.44 97 GLN A C 1
ATOM 785 O O . GLN A 1 97 ? -20.348 10.297 24.257 1.00 79.44 97 GLN A O 1
ATOM 790 N N . SER A 1 98 ? -18.968 11.507 25.552 1.00 81.38 98 SER A N 1
ATOM 791 C CA . SER A 1 98 ? -17.818 10.612 25.427 1.00 81.38 98 SER A CA 1
ATOM 792 C C . SER A 1 98 ? -17.228 10.326 26.796 1.00 81.38 98 SER A C 1
ATOM 794 O O . SER A 1 98 ? -16.883 11.246 27.536 1.00 81.38 98 SER A O 1
ATOM 796 N N . SER A 1 99 ? -17.096 9.046 27.130 1.00 83.31 99 SER A N 1
ATOM 797 C CA . SER A 1 99 ? -16.480 8.595 28.379 1.00 83.31 99 SER A CA 1
ATOM 798 C C . SER A 1 99 ? -15.383 7.584 28.094 1.00 83.31 99 SER A C 1
ATOM 800 O O . SER A 1 99 ? -15.552 6.709 27.241 1.00 83.31 99 SER A O 1
ATOM 802 N N . THR A 1 100 ? -14.272 7.679 28.825 1.00 80.94 100 THR A N 1
ATOM 803 C CA . THR A 1 100 ? -13.260 6.621 28.831 1.00 80.94 100 THR A CA 1
ATOM 804 C C . THR A 1 100 ? -13.886 5.332 29.341 1.00 80.94 100 THR A C 1
ATOM 806 O O . THR A 1 100 ? -14.678 5.338 30.285 1.00 80.94 100 THR A O 1
ATOM 809 N N . HIS A 1 101 ? -13.519 4.214 28.725 1.00 78.38 101 HIS A N 1
ATOM 810 C CA . HIS A 1 101 ? -13.970 2.901 29.157 1.00 78.38 101 HIS A CA 1
ATOM 811 C C . HIS A 1 101 ? -12.736 2.059 29.502 1.00 78.38 101 HIS A C 1
ATOM 813 O O . HIS A 1 101 ? -12.234 1.346 28.640 1.00 78.38 101 HIS A O 1
ATOM 819 N N . PRO A 1 102 ? -12.200 2.137 30.739 1.00 73.81 102 PRO A N 1
ATOM 820 C CA . PRO A 1 102 ? -10.901 1.548 31.079 1.00 73.81 102 PRO A CA 1
ATOM 821 C C . PRO A 1 102 ? -10.776 0.051 30.766 1.00 73.81 102 PRO A C 1
ATOM 823 O O . PRO A 1 102 ? -9.717 -0.403 30.351 1.00 73.81 102 PRO A O 1
ATOM 826 N N . SER A 1 103 ? -11.863 -0.721 30.885 1.00 77.44 103 SER A N 1
ATOM 827 C CA . SER A 1 103 ? -11.872 -2.148 30.517 1.00 77.44 103 SER A CA 1
ATOM 828 C C . SER A 1 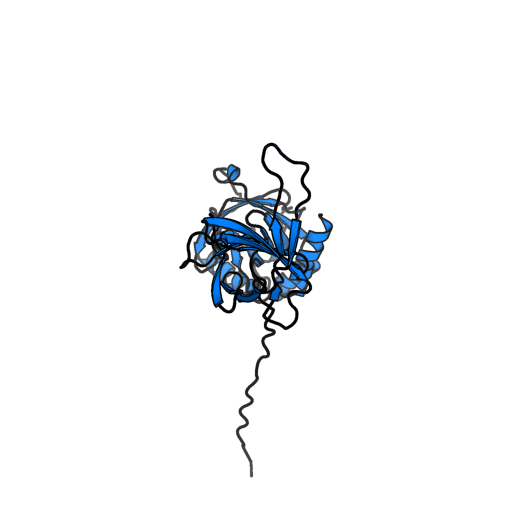103 ? -11.792 -2.413 29.009 1.00 77.44 103 SER A C 1
ATOM 830 O O . SER A 1 103 ? -11.593 -3.553 28.599 1.00 77.44 103 SER A O 1
ATOM 832 N N . MET A 1 104 ? -11.941 -1.375 28.186 1.00 83.81 104 MET A N 1
ATOM 833 C CA . MET A 1 104 ? -11.748 -1.416 26.740 1.00 83.81 104 MET A CA 1
ATOM 834 C C . MET A 1 104 ? -10.365 -0.920 26.325 1.00 83.81 104 MET A C 1
ATOM 836 O O . MET A 1 104 ? -10.107 -0.893 25.126 1.00 83.81 104 MET A O 1
ATOM 840 N N . GLN A 1 105 ? -9.461 -0.565 27.251 1.00 90.75 105 GLN A N 1
ATOM 841 C CA . GLN A 1 105 ? -8.066 -0.329 26.875 1.00 90.75 105 GLN A CA 1
ATOM 842 C C . GLN A 1 105 ? -7.556 -1.540 26.090 1.00 90.75 105 GLN A C 1
ATOM 844 O O . GLN A 1 105 ? -7.737 -2.690 26.502 1.00 90.75 105 GLN A O 1
ATOM 849 N N . SER A 1 106 ? -6.991 -1.271 24.919 1.00 92.62 106 SER A N 1
ATOM 850 C CA . SER A 1 106 ? -6.598 -2.312 23.982 1.00 92.62 106 SER A CA 1
ATOM 851 C C . SER A 1 106 ? -5.171 -2.122 23.514 1.00 92.62 106 SER A C 1
ATOM 853 O O . SER A 1 106 ? -4.702 -0.997 23.365 1.00 92.62 106 SER A O 1
ATOM 855 N N . THR A 1 107 ? -4.491 -3.225 23.234 1.00 93.44 107 THR A N 1
ATOM 856 C CA . THR A 1 107 ? -3.145 -3.206 22.659 1.00 93.44 107 THR A CA 1
ATOM 857 C C . THR A 1 107 ? -3.194 -3.798 21.263 1.00 93.44 107 THR A C 1
ATOM 859 O O . THR A 1 107 ? -3.569 -4.956 21.101 1.00 93.44 107 THR A O 1
ATOM 862 N N . LEU A 1 108 ? -2.813 -3.017 20.256 1.00 93.38 108 LEU A N 1
ATOM 863 C CA . LEU A 1 108 ? -2.632 -3.485 18.887 1.00 93.38 108 LEU A CA 1
ATOM 864 C C . LEU A 1 108 ? -1.176 -3.866 18.639 1.00 93.38 108 LEU A C 1
ATOM 866 O O . LEU A 1 108 ? -0.265 -3.204 19.128 1.00 93.38 108 LEU A O 1
ATOM 870 N N . SER A 1 109 ? -0.956 -4.898 17.836 1.00 91.81 109 SER A N 1
ATOM 871 C CA . SER A 1 109 ? 0.352 -5.242 17.284 1.00 91.81 109 SER A CA 1
ATOM 872 C C . SER A 1 109 ? 0.185 -5.700 15.843 1.00 91.81 109 SER A C 1
ATOM 874 O O . SER A 1 109 ? -0.760 -6.427 15.535 1.00 91.81 109 SER A O 1
ATOM 876 N N . PHE A 1 110 ? 1.081 -5.273 14.960 1.00 89.06 110 PHE A N 1
ATOM 877 C CA . PHE A 1 110 ? 1.038 -5.623 13.543 1.00 89.06 110 PHE A CA 1
ATOM 878 C C . PHE A 1 110 ? 2.205 -6.542 13.208 1.00 89.06 110 PHE A C 1
ATOM 880 O O . PHE A 1 110 ? 3.358 -6.237 13.506 1.00 89.06 110 PHE A O 1
ATOM 887 N N . ILE A 1 111 ? 1.877 -7.689 12.618 1.00 87.94 111 ILE A N 1
ATOM 888 C CA . ILE A 1 111 ? 2.852 -8.682 12.162 1.00 87.94 111 ILE A CA 1
ATOM 889 C C . ILE A 1 111 ? 3.386 -8.230 10.805 1.00 87.94 111 ILE A C 1
ATOM 891 O O . ILE A 1 111 ? 4.596 -8.141 10.599 1.00 87.94 111 ILE A O 1
ATOM 895 N N . ASP A 1 112 ? 2.469 -7.898 9.899 1.00 84.88 112 ASP A N 1
ATOM 896 C CA . ASP A 1 112 ? 2.768 -7.329 8.595 1.00 84.88 112 ASP A CA 1
ATOM 897 C C . ASP A 1 112 ? 1.733 -6.253 8.212 1.00 84.88 112 ASP A C 1
ATOM 899 O O . ASP A 1 112 ? 0.916 -5.829 9.032 1.00 84.88 112 ASP A O 1
ATOM 903 N N . GLU A 1 113 ? 1.796 -5.768 6.971 1.00 81.50 113 GLU A N 1
ATOM 904 C CA . GLU A 1 113 ? 0.921 -4.706 6.462 1.00 81.50 113 GLU A CA 1
ATOM 905 C C . GLU A 1 113 ? -0.581 -5.090 6.495 1.00 81.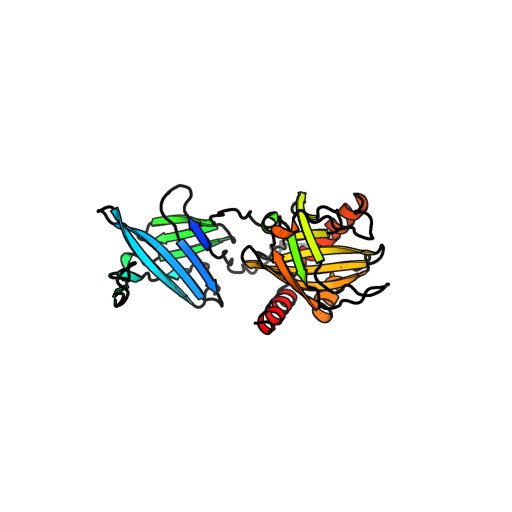50 113 GLU A C 1
ATOM 907 O O . GLU A 1 113 ? -1.447 -4.212 6.525 1.00 81.50 113 GLU A O 1
ATOM 912 N N . ASN A 1 114 ? -0.886 -6.395 6.555 1.00 88.56 114 ASN A N 1
ATOM 913 C CA . ASN A 1 114 ? -2.210 -6.994 6.374 1.00 88.56 114 ASN A CA 1
ATOM 914 C C . ASN A 1 114 ? -2.656 -7.920 7.512 1.00 88.56 114 ASN A C 1
ATOM 916 O O . ASN A 1 114 ? -3.812 -8.347 7.509 1.00 88.56 114 ASN A O 1
ATOM 920 N N . HIS A 1 115 ? -1.783 -8.229 8.469 1.00 91.75 115 HIS A N 1
ATOM 921 C CA . HIS A 1 115 ? -2.075 -9.092 9.610 1.00 91.75 115 HIS A CA 1
ATOM 922 C C . HIS A 1 115 ? -1.607 -8.460 10.917 1.00 91.75 115 HIS A C 1
ATOM 924 O O . HIS A 1 115 ? -0.520 -7.888 11.024 1.00 91.75 115 HIS A O 1
ATOM 930 N N . GLY A 1 116 ? -2.417 -8.625 11.953 1.00 93.81 116 GLY A N 1
ATOM 931 C CA . GLY A 1 116 ? -2.104 -8.146 13.284 1.00 93.81 116 GLY A CA 1
ATOM 932 C C . GLY A 1 116 ? -2.922 -8.843 14.356 1.00 93.81 116 GLY A C 1
ATOM 933 O O . GLY A 1 116 ? -3.652 -9.809 14.122 1.00 93.81 116 GLY A O 1
ATOM 934 N N . THR A 1 117 ? -2.793 -8.323 15.561 1.00 94.88 117 THR A N 1
ATOM 935 C CA . THR A 1 117 ? -3.547 -8.754 16.727 1.00 94.88 117 THR A CA 1
ATOM 936 C C . THR A 1 117 ? -4.015 -7.543 17.504 1.00 94.88 117 THR A C 1
ATOM 938 O O . THR A 1 117 ? -3.283 -6.562 17.628 1.00 94.88 117 THR A O 1
ATOM 941 N N . ILE A 1 118 ? -5.198 -7.645 18.090 1.00 93.75 118 ILE A N 1
ATOM 942 C CA . ILE A 1 118 ? -5.679 -6.720 19.106 1.00 93.75 118 ILE A CA 1
ATOM 943 C C . ILE A 1 118 ? -5.967 -7.500 20.383 1.00 93.75 118 ILE A C 1
ATOM 945 O O . ILE A 1 118 ? -6.629 -8.535 20.355 1.00 93.75 118 ILE A O 1
ATOM 949 N N . THR A 1 119 ? -5.447 -7.016 21.504 1.00 93.19 119 THR A N 1
ATOM 950 C CA . THR A 1 119 ? -5.813 -7.501 22.832 1.00 93.19 119 THR A CA 1
ATOM 951 C C . THR A 1 119 ? -6.822 -6.535 23.418 1.00 93.19 119 THR A C 1
ATOM 953 O O . THR A 1 119 ? -6.465 -5.395 23.693 1.00 93.19 119 THR A O 1
ATOM 956 N N . THR A 1 120 ? -8.056 -6.981 23.625 1.00 88.06 120 THR A N 1
ATOM 957 C CA . THR A 1 120 ? -9.136 -6.197 24.243 1.00 88.06 120 THR A CA 1
ATOM 958 C C . THR A 1 120 ? -9.760 -7.044 25.343 1.00 88.06 120 THR A C 1
ATOM 960 O O . THR A 1 120 ? -9.968 -8.236 25.136 1.00 88.06 120 THR A O 1
ATOM 963 N N . GLN A 1 121 ? -10.036 -6.469 26.520 1.00 85.75 121 GLN A N 1
ATOM 964 C CA . GLN A 1 121 ? -10.603 -7.210 27.664 1.00 85.75 121 GLN A CA 1
ATOM 965 C C . GLN A 1 121 ? -9.829 -8.506 27.998 1.00 85.75 121 GLN A C 1
ATOM 967 O O . GLN A 1 121 ? -10.418 -9.549 28.271 1.00 85.75 121 GLN A O 1
ATOM 972 N N . ASN A 1 122 ? -8.494 -8.458 27.931 1.00 84.56 122 ASN A N 1
ATOM 973 C CA . ASN A 1 122 ? -7.591 -9.602 28.134 1.00 84.56 122 ASN A CA 1
ATOM 974 C C . ASN A 1 122 ? -7.750 -10.756 27.123 1.00 84.56 122 ASN A C 1
ATOM 976 O O . ASN A 1 122 ? -7.131 -11.806 27.296 1.00 84.56 122 ASN A O 1
ATOM 980 N N . GLN A 1 123 ? -8.520 -10.572 26.052 1.00 89.88 123 GLN A N 1
ATOM 981 C CA . GLN A 1 123 ? -8.627 -11.524 24.957 1.00 89.88 123 GLN A CA 1
ATOM 982 C C . GLN A 1 123 ? -7.747 -11.073 23.793 1.00 89.88 123 GLN A C 1
ATOM 984 O O . GLN A 1 123 ? -7.923 -9.977 23.264 1.00 89.88 123 GLN A O 1
ATOM 989 N N . LEU A 1 124 ? -6.821 -11.938 23.376 1.00 93.44 124 LEU A N 1
ATOM 990 C CA . LEU A 1 124 ? -6.040 -11.751 22.156 1.00 93.44 124 LEU A CA 1
ATOM 991 C C . LEU A 1 124 ? -6.874 -12.183 20.946 1.00 93.44 124 LEU A C 1
ATOM 993 O O . LEU A 1 124 ? -7.340 -13.321 20.874 1.00 93.44 124 LEU A O 1
ATOM 997 N N . ILE A 1 125 ? -7.042 -11.282 19.987 1.00 93.69 125 ILE A N 1
ATOM 998 C CA . ILE A 1 125 ? -7.847 -11.485 18.787 1.00 93.69 125 ILE A CA 1
ATOM 999 C C . ILE A 1 125 ? -6.955 -11.245 17.572 1.00 93.69 125 ILE A C 1
ATOM 1001 O O . ILE A 1 125 ? -6.429 -10.149 17.384 1.00 93.69 125 ILE A O 1
ATOM 1005 N N . SER A 1 126 ? -6.797 -12.262 16.725 1.00 96.00 126 SER A N 1
ATOM 1006 C CA . SER A 1 126 ? -6.168 -12.094 15.413 1.00 96.00 126 SER A CA 1
ATOM 1007 C C . SER A 1 126 ? -7.077 -11.288 14.492 1.00 96.00 126 SER A C 1
ATOM 1009 O O . SER A 1 126 ? -8.276 -11.563 14.400 1.00 96.00 126 SER A O 1
ATOM 1011 N N . ILE A 1 127 ? -6.493 -10.314 13.803 1.00 95.88 127 ILE A N 1
ATOM 1012 C CA . ILE A 1 127 ? -7.175 -9.460 12.836 1.00 95.88 127 ILE A CA 1
ATOM 1013 C C . ILE A 1 127 ? -6.389 -9.425 11.527 1.00 95.88 127 ILE A C 1
ATOM 1015 O O . ILE A 1 127 ? -5.159 -9.465 11.515 1.00 95.88 127 ILE A O 1
ATOM 1019 N N . GLU A 1 128 ? -7.103 -9.318 10.418 1.00 94.38 128 GLU A N 1
ATOM 1020 C CA . GLU A 1 128 ? -6.525 -9.134 9.092 1.00 94.38 128 GLU A CA 1
ATOM 1021 C C . GLU A 1 128 ? -7.196 -7.971 8.365 1.00 94.38 128 GLU A C 1
ATOM 1023 O O . GLU A 1 128 ? -8.329 -7.584 8.671 1.00 94.38 128 GLU A O 1
ATOM 1028 N N . ARG A 1 129 ? -6.501 -7.409 7.379 1.00 91.75 129 ARG A N 1
ATOM 1029 C CA . ARG A 1 129 ? -7.035 -6.362 6.515 1.00 91.75 129 ARG A CA 1
ATOM 1030 C C . ARG A 1 129 ? -8.160 -6.929 5.642 1.00 91.75 129 ARG A C 1
ATOM 1032 O O . ARG A 1 129 ? -7.958 -7.872 4.879 1.00 91.75 129 ARG A O 1
ATOM 1039 N N . PHE A 1 130 ? -9.349 -6.330 5.725 1.00 89.25 130 PHE A N 1
ATOM 1040 C CA . PHE A 1 130 ? -10.510 -6.710 4.917 1.00 89.25 130 PHE A CA 1
ATOM 1041 C C . PHE A 1 130 ? -10.508 -6.039 3.540 1.00 89.25 130 PHE A C 1
ATOM 1043 O O . PHE A 1 130 ? -10.596 -4.815 3.414 1.00 89.25 130 PHE A O 1
ATOM 1050 N N . TYR A 1 131 ? -10.505 -6.830 2.479 1.00 83.44 131 TYR A N 1
ATOM 1051 C CA . TYR A 1 131 ? -10.502 -6.310 1.118 1.00 83.44 131 TYR A CA 1
ATOM 1052 C C . TYR A 1 131 ? -11.896 -6.405 0.483 1.00 83.44 131 TYR A C 1
ATOM 1054 O O . TYR A 1 131 ? -12.363 -7.495 0.183 1.00 83.44 131 TYR A O 1
ATOM 1062 N N . PHE A 1 132 ? -12.556 -5.258 0.260 1.00 73.38 132 PHE A N 1
ATOM 1063 C CA . PHE A 1 132 ? -13.907 -5.198 -0.334 1.00 73.38 132 PHE A CA 1
ATOM 1064 C C . PHE A 1 132 ? -13.937 -5.645 -1.804 1.00 73.38 132 PHE A C 1
ATOM 1066 O O . PHE A 1 132 ? -14.836 -6.363 -2.223 1.00 73.38 132 PHE A O 1
ATOM 1073 N N . ASN A 1 133 ? -12.975 -5.159 -2.589 1.00 67.38 133 ASN A N 1
ATOM 1074 C CA . ASN A 1 133 ? -12.822 -5.455 -4.020 1.00 67.38 133 ASN A CA 1
ATOM 1075 C C . ASN A 1 133 ? -11.370 -5.257 -4.506 1.00 67.38 133 ASN A C 1
ATOM 1077 O O . ASN A 1 133 ? -11.039 -5.505 -5.661 1.00 67.38 133 ASN A O 1
ATOM 1081 N N . SER A 1 134 ? -10.492 -4.744 -3.638 1.00 64.94 134 SER A N 1
ATOM 1082 C CA . SER A 1 134 ? -9.068 -4.590 -3.916 1.00 64.94 134 SER A CA 1
ATOM 1083 C C . SER A 1 134 ? -8.336 -5.902 -3.650 1.00 64.94 134 SER A C 1
ATOM 1085 O O . SER A 1 134 ? -8.758 -6.711 -2.837 1.00 64.94 134 SER A O 1
ATOM 1087 N N . SER A 1 135 ? -7.236 -6.146 -4.348 1.00 73.56 135 SER A N 1
ATOM 1088 C CA . SER A 1 135 ? -6.401 -7.325 -4.093 1.00 73.56 135 SER A CA 1
ATOM 1089 C C . SER A 1 135 ? -5.284 -7.014 -3.074 1.00 73.56 135 SER A C 1
ATOM 1091 O O . SER A 1 135 ? -5.169 -5.877 -2.615 1.00 73.56 135 SER A O 1
ATOM 1093 N N . LYS A 1 136 ? -4.471 -8.010 -2.695 1.00 79.12 136 LYS A N 1
ATOM 1094 C CA . LYS A 1 136 ? -3.305 -7.854 -1.795 1.00 79.12 136 LYS A CA 1
ATOM 1095 C C . LYS A 1 136 ? -2.021 -7.559 -2.588 1.00 79.12 136 LYS A C 1
ATOM 1097 O O . LYS A 1 136 ? -1.897 -8.008 -3.728 1.00 79.12 136 LYS A O 1
ATOM 1102 N N . GLY A 1 137 ? -1.067 -6.845 -1.983 1.00 79.94 137 GLY A N 1
ATOM 1103 C CA . GLY A 1 137 ? 0.250 -6.568 -2.577 1.00 79.94 137 GLY A CA 1
ATOM 1104 C C . GLY A 1 137 ? 0.170 -6.014 -4.004 1.00 79.94 137 GLY A C 1
ATOM 1105 O O . GLY A 1 137 ? -0.672 -5.165 -4.300 1.00 79.94 137 GLY A O 1
ATOM 1106 N N . ILE A 1 138 ? 0.983 -6.552 -4.918 1.00 83.31 138 ILE A N 1
ATOM 1107 C CA . ILE A 1 138 ? 1.027 -6.094 -6.314 1.00 83.31 138 ILE A CA 1
ATOM 1108 C C . ILE A 1 138 ? -0.303 -6.171 -7.055 1.00 83.31 138 ILE A C 1
ATOM 1110 O O . ILE A 1 138 ? -0.571 -5.339 -7.918 1.00 83.31 138 ILE A O 1
ATOM 1114 N N . ALA A 1 139 ? -1.189 -7.091 -6.682 1.00 84.88 139 ALA A N 1
ATOM 1115 C CA . ALA A 1 139 ? -2.488 -7.215 -7.324 1.00 84.88 139 ALA A CA 1
ATOM 1116 C C . ALA A 1 139 ? -3.358 -5.954 -7.140 1.00 84.88 139 ALA A C 1
ATOM 1118 O O . ALA A 1 139 ? -4.281 -5.722 -7.917 1.00 84.88 139 ALA A O 1
ATOM 1119 N N . LYS A 1 140 ? -3.039 -5.082 -6.172 1.00 84.38 140 LYS A N 1
ATOM 1120 C CA . LYS A 1 140 ? -3.636 -3.742 -6.055 1.00 84.38 140 LYS A CA 1
ATOM 1121 C C . LYS A 1 140 ? -3.417 -2.879 -7.286 1.00 84.38 140 LYS A C 1
ATOM 1123 O O . LYS A 1 140 ? -4.247 -2.020 -7.557 1.00 84.38 140 LYS A O 1
ATOM 1128 N N . MET A 1 141 ? -2.333 -3.091 -8.021 1.00 86.00 141 MET A N 1
ATOM 1129 C CA . MET A 1 141 ? -2.035 -2.331 -9.228 1.00 86.00 141 MET A CA 1
ATOM 1130 C C . MET A 1 141 ? -2.860 -2.807 -10.427 1.00 86.00 141 MET A C 1
ATOM 1132 O O . MET A 1 141 ? -2.929 -2.080 -11.407 1.00 86.00 141 MET A O 1
ATOM 1136 N N . LEU A 1 142 ? -3.549 -3.955 -10.366 1.00 85.25 142 LEU A N 1
ATOM 1137 C CA . LEU A 1 142 ? -4.442 -4.380 -11.448 1.00 85.25 142 LEU A CA 1
ATOM 1138 C C . LEU A 1 142 ? -5.545 -3.347 -11.702 1.00 85.25 142 LEU A C 1
ATOM 1140 O O . LEU A 1 142 ? -6.127 -2.792 -10.766 1.00 85.25 142 LEU A O 1
ATOM 1144 N N . GLY A 1 143 ? -5.852 -3.128 -12.977 1.00 84.50 143 GLY A N 1
ATOM 1145 C CA . GLY A 1 143 ? -6.826 -2.146 -13.439 1.00 84.50 143 GLY A CA 1
ATOM 1146 C C . GLY A 1 143 ? -6.219 -1.104 -14.370 1.00 84.50 143 GLY A C 1
ATOM 1147 O O . GLY A 1 143 ? -5.052 -1.177 -14.758 1.00 84.50 143 GLY A O 1
ATOM 1148 N N . ALA A 1 144 ? -7.055 -0.150 -14.770 1.00 86.44 144 ALA A N 1
ATOM 1149 C CA . ALA A 1 144 ? -6.667 0.913 -15.682 1.00 86.44 144 ALA A CA 1
ATOM 1150 C C . ALA A 1 144 ? -6.288 2.177 -14.906 1.00 86.44 144 ALA A C 1
ATOM 1152 O O . ALA A 1 144 ? -7.019 2.623 -14.016 1.00 86.44 144 ALA A O 1
ATOM 1153 N N . TRP A 1 145 ? -5.144 2.753 -15.260 1.00 87.25 145 TRP A N 1
ATOM 1154 C CA . TRP A 1 145 ? -4.557 3.905 -14.590 1.00 87.25 145 TRP A CA 1
ATOM 1155 C C . TRP A 1 145 ? -4.288 5.014 -15.588 1.00 87.25 145 TRP A C 1
ATOM 1157 O O . TRP A 1 145 ? -3.683 4.766 -16.620 1.00 87.25 145 TRP A O 1
ATOM 1167 N N . SER A 1 146 ? -4.704 6.233 -15.262 1.00 87.00 146 SER A N 1
ATOM 1168 C CA . SER A 1 146 ? -4.252 7.448 -15.938 1.00 87.00 146 SER A CA 1
ATOM 1169 C C . SER A 1 146 ? -3.031 7.983 -15.202 1.00 87.00 146 SER A C 1
ATOM 1171 O O . SER A 1 146 ? -3.103 8.185 -13.992 1.00 87.00 146 SER A O 1
ATOM 1173 N N . VAL A 1 147 ? -1.921 8.187 -15.906 1.00 85.62 147 VAL A N 1
ATOM 1174 C CA . VAL A 1 147 ? -0.606 8.519 -15.354 1.00 85.62 147 VAL A CA 1
ATOM 1175 C C . VAL A 1 147 ? -0.104 9.822 -15.956 1.00 85.62 147 VAL A C 1
ATOM 1177 O O . VAL A 1 147 ? 0.200 9.908 -17.139 1.00 85.62 147 VAL A O 1
ATOM 1180 N N . ASN A 1 148 ? 0.030 10.844 -15.127 1.00 85.69 148 ASN A N 1
ATOM 1181 C CA . ASN A 1 148 ? 0.508 12.164 -15.492 1.00 85.69 148 ASN A CA 1
ATOM 1182 C C . ASN A 1 148 ? 2.009 12.288 -15.225 1.00 85.69 148 ASN A C 1
ATOM 1184 O O . ASN A 1 148 ? 2.461 12.175 -14.084 1.00 85.69 148 ASN A O 1
ATOM 1188 N N . LEU A 1 149 ? 2.760 12.575 -16.289 1.00 81.38 149 LEU A N 1
ATOM 1189 C CA . LEU A 1 149 ? 4.198 12.836 -16.265 1.00 81.38 149 LEU A CA 1
ATOM 1190 C C . LEU A 1 149 ? 4.462 14.263 -16.782 1.00 81.38 149 LEU A C 1
ATOM 1192 O O . LEU A 1 149 ? 4.160 14.554 -17.947 1.00 81.38 149 LEU A O 1
ATOM 1196 N N . PRO A 1 150 ? 5.029 15.167 -15.965 1.00 69.25 150 PRO A N 1
ATOM 1197 C CA . PRO A 1 150 ? 5.567 16.432 -16.430 1.00 69.25 150 PRO A CA 1
ATOM 1198 C C . PRO A 1 150 ? 6.788 16.145 -17.311 1.00 69.25 150 PRO A C 1
ATOM 1200 O O . PRO A 1 150 ? 7.815 15.681 -16.833 1.00 69.25 150 PRO A O 1
ATOM 1203 N N . TYR A 1 151 ? 6.632 16.388 -18.611 1.00 68.81 151 TYR A N 1
ATOM 1204 C CA . TYR A 1 151 ? 7.674 16.587 -19.627 1.00 68.81 151 TYR A CA 1
ATOM 1205 C C . TYR A 1 151 ? 9.065 15.971 -19.328 1.00 68.81 151 TYR A C 1
ATOM 1207 O O . TYR A 1 151 ? 9.942 16.616 -18.752 1.00 68.81 151 TYR A O 1
ATOM 1215 N N . ILE A 1 152 ? 9.304 14.739 -19.786 1.00 67.06 152 ILE A N 1
ATOM 1216 C CA . ILE A 1 152 ? 10.587 14.033 -19.667 1.00 67.06 152 ILE A CA 1
ATOM 1217 C C . ILE A 1 152 ? 11.234 13.892 -21.050 1.00 67.06 152 ILE A C 1
ATOM 1219 O O . ILE A 1 152 ? 10.664 13.298 -21.966 1.00 67.06 152 ILE A O 1
ATOM 1223 N N . LYS A 1 153 ? 12.441 14.438 -21.222 1.00 67.25 153 LYS A N 1
ATOM 1224 C CA . LYS A 1 153 ? 13.189 14.377 -22.488 1.00 67.25 153 LYS A CA 1
ATOM 1225 C C . LYS A 1 153 ? 13.733 12.960 -22.745 1.00 67.25 153 LYS A C 1
ATOM 1227 O O . LYS A 1 153 ? 14.341 12.370 -21.856 1.00 67.25 153 LYS A O 1
ATOM 1232 N N . ARG A 1 154 ? 13.568 12.446 -23.970 1.00 70.31 154 ARG A N 1
ATOM 1233 C CA . ARG A 1 154 ? 14.111 11.161 -24.470 1.00 70.31 154 ARG A CA 1
ATOM 1234 C C . ARG A 1 154 ? 14.918 11.352 -25.763 1.00 70.31 154 ARG A C 1
ATOM 1236 O O . ARG A 1 154 ? 14.912 12.446 -26.323 1.00 70.31 154 ARG A O 1
ATOM 1243 N N . GLU A 1 155 ? 15.589 10.300 -26.249 1.00 63.31 155 GLU A N 1
ATOM 1244 C CA . GLU A 1 155 ? 16.491 10.338 -27.427 1.00 63.31 155 GLU A CA 1
ATOM 1245 C C . GLU A 1 155 ? 15.820 10.986 -28.658 1.00 63.31 155 GLU A C 1
ATOM 1247 O O . GLU A 1 155 ? 16.434 11.825 -29.309 1.00 63.31 155 GLU A O 1
ATOM 1252 N N . ASN A 1 156 ? 14.528 10.705 -28.893 1.00 62.75 156 ASN A N 1
ATOM 1253 C CA . ASN A 1 156 ? 13.752 11.211 -30.038 1.00 62.75 156 ASN A CA 1
ATOM 1254 C C . ASN A 1 156 ? 12.502 12.021 -29.636 1.00 62.75 156 ASN A C 1
ATOM 1256 O O . ASN A 1 156 ? 11.413 11.810 -30.170 1.00 62.75 156 ASN A O 1
ATOM 1260 N N . GLY A 1 157 ? 12.615 12.922 -28.657 1.00 61.91 157 GLY A N 1
ATOM 1261 C CA . GLY A 1 157 ? 11.542 13.860 -28.308 1.00 61.91 157 GLY A CA 1
ATOM 1262 C C . GLY A 1 157 ? 11.255 13.908 -26.816 1.00 61.91 157 GLY A C 1
ATOM 1263 O O . GLY A 1 157 ? 12.169 13.867 -25.996 1.00 61.91 157 GLY A O 1
ATOM 1264 N N . ILE A 1 158 ? 9.980 14.018 -26.459 1.00 54.94 158 ILE A N 1
ATOM 1265 C CA . ILE A 1 158 ? 9.542 14.204 -25.079 1.00 54.94 158 ILE A CA 1
ATOM 1266 C C . ILE A 1 158 ? 8.414 13.232 -24.767 1.00 54.94 158 ILE A C 1
ATOM 1268 O O . ILE A 1 158 ? 7.548 13.008 -25.608 1.00 54.94 158 ILE A O 1
ATOM 1272 N N . ILE A 1 159 ? 8.410 12.697 -23.554 1.00 60.28 159 ILE A N 1
ATOM 1273 C CA . ILE A 1 159 ? 7.255 12.035 -22.954 1.00 60.28 159 ILE A CA 1
ATOM 1274 C C . ILE A 1 159 ? 6.596 13.060 -22.036 1.00 60.28 159 ILE A C 1
ATOM 1276 O O . ILE A 1 159 ? 7.177 13.462 -21.033 1.00 60.28 159 ILE A O 1
ATOM 1280 N N . GLY A 1 160 ? 5.418 13.546 -22.408 1.00 51.47 160 GLY A N 1
ATOM 1281 C CA . GLY A 1 160 ? 4.649 14.473 -21.587 1.00 51.47 160 GLY A CA 1
ATOM 1282 C C . GLY A 1 160 ? 3.169 14.402 -21.933 1.00 51.47 160 GLY A C 1
ATOM 1283 O O . GLY A 1 160 ? 2.836 14.355 -23.115 1.00 51.47 160 GLY A O 1
ATOM 1284 N N . PHE A 1 161 ? 2.345 14.459 -20.881 1.00 58.59 161 PHE A N 1
ATOM 1285 C CA . PHE A 1 161 ? 0.879 14.318 -20.810 1.00 58.59 161 PHE A CA 1
ATOM 1286 C C . PHE A 1 161 ? 0.342 12.891 -20.643 1.00 58.59 161 PHE A C 1
ATOM 1288 O O . PHE A 1 161 ? 0.991 11.926 -21.029 1.00 58.59 161 PHE A O 1
ATOM 1295 N N . ALA A 1 162 ? -0.811 12.819 -19.963 1.00 56.66 162 ALA A N 1
ATOM 1296 C CA . ALA A 1 162 ? -1.415 11.630 -19.369 1.00 56.66 162 ALA A CA 1
ATOM 1297 C C . ALA A 1 162 ? -1.317 10.382 -20.262 1.00 56.66 162 ALA A C 1
ATOM 1299 O O . ALA A 1 162 ? -1.920 10.344 -21.333 1.00 56.66 162 ALA A O 1
ATOM 1300 N N . ASP A 1 163 ? -0.584 9.368 -19.806 1.00 71.31 163 ASP A N 1
ATOM 1301 C CA . ASP A 1 163 ? -0.595 8.033 -20.402 1.00 71.31 163 ASP A CA 1
ATOM 1302 C C . ASP A 1 163 ? -1.633 7.170 -19.684 1.00 71.31 163 ASP A C 1
ATOM 1304 O O . ASP A 1 163 ? -2.016 7.443 -18.545 1.00 71.31 163 ASP A O 1
ATOM 1308 N N . ILE A 1 164 ? -2.104 6.126 -20.345 1.00 73.62 164 ILE A N 1
ATOM 1309 C CA . ILE A 1 164 ? -2.985 5.138 -19.742 1.00 73.62 164 ILE A CA 1
ATOM 1310 C C . ILE A 1 164 ? -2.220 3.831 -19.659 1.00 73.62 164 ILE A C 1
ATOM 1312 O O . ILE A 1 164 ? -1.733 3.322 -20.659 1.00 73.62 164 ILE A O 1
ATOM 1316 N N . VAL A 1 165 ? -2.158 3.251 -18.468 1.00 77.44 165 VAL A N 1
ATOM 1317 C CA . VAL A 1 165 ? -1.555 1.937 -18.259 1.00 77.44 165 VAL A CA 1
ATOM 1318 C C . VAL A 1 165 ? -2.648 0.981 -17.814 1.00 77.44 165 VAL A C 1
ATOM 1320 O O . VAL A 1 165 ? -3.291 1.202 -16.786 1.00 77.44 165 VAL A O 1
ATOM 1323 N N . LEU A 1 166 ? -2.885 -0.078 -18.595 1.00 80.19 166 LEU A N 1
ATOM 1324 C CA . LEU A 1 166 ? -3.784 -1.159 -18.190 1.00 80.19 166 LEU A CA 1
ATOM 1325 C C . LEU A 1 166 ? -2.979 -2.337 -17.660 1.00 80.19 166 LEU A C 1
ATOM 1327 O O . LEU A 1 166 ? -2.499 -3.167 -18.424 1.00 80.19 166 LEU A O 1
ATOM 1331 N N . PHE A 1 167 ? -2.918 -2.452 -16.345 1.00 82.25 167 PHE A N 1
ATOM 1332 C CA . PHE A 1 167 ? -2.337 -3.579 -15.632 1.00 82.25 167 PHE A CA 1
ATOM 1333 C C . PHE A 1 167 ? -3.338 -4.740 -15.603 1.00 82.25 167 PHE A C 1
ATOM 1335 O O . PHE A 1 167 ? -4.380 -4.643 -14.951 1.00 82.25 167 PHE A O 1
ATOM 1342 N N . SER A 1 168 ? -3.056 -5.815 -16.347 1.00 74.88 168 SER A N 1
ATOM 1343 C CA . SER A 1 168 ? -4.065 -6.844 -16.664 1.00 74.88 168 SER A CA 1
ATOM 1344 C C . SER A 1 168 ? -3.732 -8.256 -16.179 1.00 74.88 168 SER A C 1
ATOM 1346 O O . SER A 1 168 ? -4.654 -9.003 -15.856 1.00 74.88 168 SER A O 1
ATOM 1348 N N . GLN A 1 169 ? -2.449 -8.612 -16.066 1.00 77.75 169 GLN A N 1
ATOM 1349 C CA . GLN A 1 169 ? -2.022 -9.961 -15.692 1.00 77.75 169 GLN A CA 1
ATOM 1350 C C . GLN A 1 169 ? -0.876 -9.930 -14.685 1.00 77.75 169 GLN A C 1
ATOM 1352 O O . GLN A 1 169 ? 0.088 -9.192 -14.863 1.00 77.75 169 GLN A O 1
ATOM 1357 N N . ILE A 1 170 ? -0.964 -10.779 -13.659 1.00 80.38 170 ILE A N 1
ATOM 1358 C CA . ILE A 1 170 ? 0.145 -11.041 -12.739 1.00 80.38 170 ILE A CA 1
ATOM 1359 C C . ILE A 1 170 ? 0.911 -12.265 -13.241 1.00 80.38 170 ILE A C 1
ATOM 1361 O O . ILE A 1 170 ? 0.317 -13.327 -13.418 1.00 80.38 170 ILE A O 1
ATOM 1365 N N . ASP A 1 171 ? 2.221 -12.128 -13.407 1.00 74.81 171 ASP A N 1
ATOM 1366 C CA . ASP A 1 171 ? 3.147 -13.234 -13.643 1.00 74.81 171 ASP A CA 1
ATOM 1367 C C . ASP A 1 171 ? 4.386 -13.061 -12.755 1.00 74.81 171 ASP A C 1
ATOM 1369 O O . ASP A 1 171 ? 4.978 -11.986 -12.700 1.00 74.81 171 ASP A O 1
ATOM 1373 N N . ASN A 1 172 ? 4.761 -14.102 -12.009 1.00 72.88 172 ASN A N 1
ATOM 1374 C CA . ASN A 1 172 ? 5.933 -14.109 -11.124 1.00 72.88 172 ASN A CA 1
ATOM 1375 C C . ASN A 1 172 ? 6.072 -12.873 -10.205 1.00 72.88 172 ASN A C 1
ATOM 1377 O O . ASN A 1 172 ? 7.166 -12.336 -10.038 1.00 72.88 172 ASN A O 1
ATOM 1381 N N . HIS A 1 173 ? 4.976 -12.448 -9.563 1.00 72.06 173 HIS A N 1
ATOM 1382 C CA . HIS A 1 173 ? 4.909 -11.245 -8.707 1.00 72.06 173 HIS A CA 1
ATOM 1383 C C . HIS A 1 173 ? 5.166 -9.921 -9.439 1.00 72.06 173 HIS A C 1
ATOM 1385 O O . HIS A 1 173 ? 5.454 -8.911 -8.801 1.00 72.06 173 HIS A O 1
ATOM 1391 N N . GLN A 1 174 ? 5.047 -9.915 -10.761 1.00 76.44 174 GLN A N 1
ATOM 1392 C CA . GLN A 1 174 ? 5.107 -8.728 -11.598 1.00 76.44 174 GLN A CA 1
ATOM 1393 C C . GLN A 1 174 ? 3.786 -8.567 -12.337 1.00 76.44 174 GLN A C 1
ATOM 1395 O O . GLN A 1 174 ? 3.061 -9.542 -12.535 1.00 76.44 174 GLN A O 1
ATOM 1400 N N . ILE A 1 175 ? 3.456 -7.341 -12.734 1.00 70.94 175 ILE A N 1
ATOM 1401 C CA . ILE A 1 175 ? 2.346 -7.113 -13.656 1.00 70.94 175 ILE A CA 1
ATOM 1402 C C . ILE A 1 175 ? 2.890 -6.599 -14.970 1.00 70.94 175 ILE A C 1
ATOM 1404 O O . ILE A 1 175 ? 3.682 -5.656 -14.996 1.00 70.94 175 ILE A O 1
ATOM 1408 N N . VAL A 1 176 ? 2.412 -7.216 -16.041 1.00 70.38 176 VAL A N 1
ATOM 1409 C CA . VAL A 1 176 ? 2.617 -6.759 -17.407 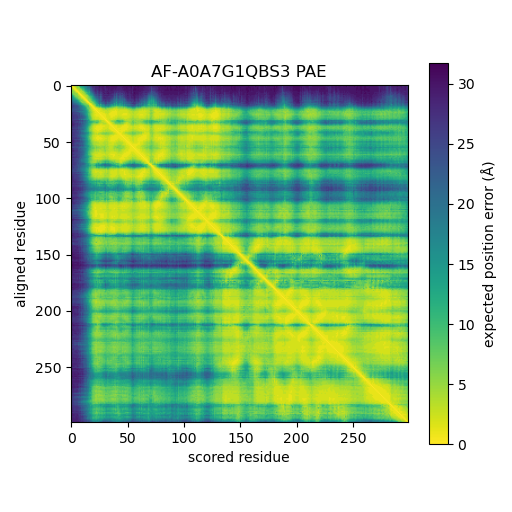1.00 70.38 176 VAL A CA 1
ATOM 1410 C C . VAL A 1 176 ? 1.361 -5.999 -17.833 1.00 70.38 176 VAL A C 1
ATOM 1412 O O . VAL A 1 176 ? 0.227 -6.427 -17.564 1.00 70.38 176 VAL A O 1
ATOM 1415 N N . ASP A 1 177 ? 1.536 -4.818 -18.422 1.00 73.56 177 ASP A N 1
ATOM 1416 C CA . ASP A 1 177 ? 0.401 -4.107 -19.005 1.00 73.56 177 ASP A CA 1
ATOM 1417 C C . ASP A 1 177 ? -0.161 -4.866 -20.221 1.00 73.56 177 ASP A C 1
ATOM 1419 O O . ASP A 1 177 ? 0.498 -5.715 -20.815 1.00 73.56 177 ASP A O 1
ATOM 1423 N N . ARG A 1 178 ? -1.415 -4.592 -20.591 1.00 62.38 178 ARG A N 1
ATOM 1424 C CA . ARG A 1 178 ? -2.121 -5.277 -21.693 1.00 62.38 178 ARG A CA 1
ATOM 1425 C C . ARG A 1 178 ? -1.318 -5.314 -22.994 1.00 62.38 178 ARG A C 1
ATOM 1427 O O . ARG A 1 178 ? -1.391 -6.293 -23.727 1.00 62.38 178 ARG A O 1
ATOM 1434 N N . ASP A 1 179 ? -0.549 -4.266 -23.261 1.00 67.00 179 ASP A N 1
ATOM 1435 C CA . ASP A 1 179 ? 0.220 -4.139 -24.497 1.00 67.00 179 ASP A CA 1
ATOM 1436 C C . ASP A 1 179 ? 1.664 -4.641 -24.356 1.00 67.00 179 ASP A C 1
ATOM 1438 O O . ASP A 1 179 ? 2.472 -4.435 -25.260 1.00 67.00 179 ASP A O 1
ATOM 1442 N N . SER A 1 180 ? 1.994 -5.273 -23.224 1.00 68.81 180 SER A N 1
ATOM 1443 C CA . SER A 1 180 ? 3.298 -5.844 -22.884 1.00 68.81 180 SER A CA 1
ATOM 1444 C C . SER A 1 180 ? 4.468 -4.890 -23.081 1.00 68.81 180 SER A C 1
ATOM 1446 O O . SER A 1 180 ? 5.436 -5.227 -23.739 1.00 68.81 180 SER A O 1
ATOM 1448 N N . ARG A 1 181 ? 4.398 -3.674 -22.550 1.00 74.38 181 ARG A N 1
ATOM 1449 C CA . ARG A 1 181 ? 5.446 -2.639 -22.623 1.00 74.38 181 ARG A CA 1
ATOM 1450 C C . ARG A 1 181 ? 5.873 -2.120 -21.261 1.00 74.38 181 ARG A C 1
ATOM 1452 O O . ARG A 1 181 ? 6.958 -1.546 -21.152 1.00 74.38 181 ARG A O 1
ATOM 1459 N N . THR 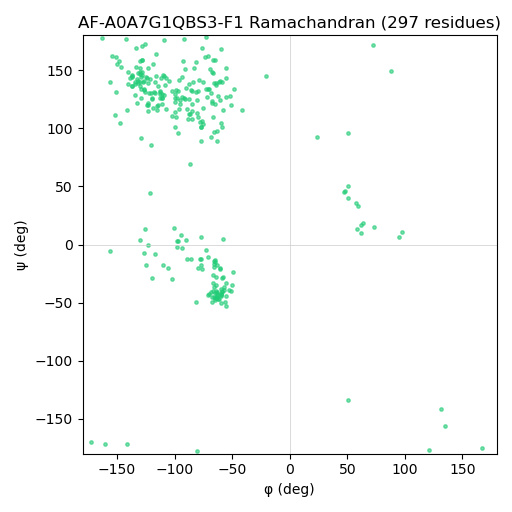A 1 182 ? 5.060 -2.354 -20.238 1.00 82.31 182 THR A N 1
ATOM 1460 C CA . THR A 1 182 ? 5.320 -1.971 -18.853 1.00 82.31 182 THR A CA 1
ATOM 1461 C C . THR A 1 182 ? 5.398 -3.211 -17.985 1.00 82.31 182 THR A C 1
ATOM 1463 O O . THR A 1 182 ? 4.490 -4.037 -18.017 1.00 82.31 182 THR A O 1
ATOM 1466 N N . ILE A 1 183 ? 6.447 -3.307 -17.170 1.00 86.56 183 ILE A N 1
ATOM 1467 C CA . ILE A 1 183 ? 6.545 -4.306 -16.106 1.00 86.56 183 ILE A CA 1
ATOM 1468 C C . ILE A 1 183 ? 6.669 -3.572 -14.780 1.00 86.56 183 ILE A C 1
ATOM 1470 O O . ILE A 1 183 ? 7.562 -2.739 -14.615 1.00 86.56 183 ILE A O 1
ATOM 1474 N N . ILE A 1 184 ? 5.793 -3.897 -13.836 1.00 89.94 184 ILE A N 1
ATOM 1475 C CA . ILE A 1 184 ? 5.796 -3.359 -12.474 1.00 89.94 184 ILE A CA 1
ATOM 1476 C C . ILE A 1 184 ? 6.060 -4.479 -11.468 1.00 89.94 184 ILE A C 1
ATOM 1478 O O . ILE A 1 184 ? 5.632 -5.613 -11.669 1.00 89.94 184 ILE A O 1
ATOM 1482 N N . SER A 1 185 ? 6.776 -4.161 -10.393 1.00 90.31 185 SER A N 1
ATOM 1483 C CA . SER A 1 185 ? 7.067 -5.056 -9.272 1.00 90.31 185 SER A CA 1
ATOM 1484 C C . SER A 1 185 ? 6.911 -4.302 -7.955 1.00 90.31 185 SER A C 1
ATOM 1486 O O . SER A 1 185 ? 7.209 -3.108 -7.882 1.00 90.31 185 SER A O 1
ATOM 1488 N N . GLN A 1 186 ? 6.451 -4.987 -6.911 1.00 88.50 186 GLN A N 1
ATOM 1489 C CA . GLN A 1 186 ? 6.441 -4.434 -5.557 1.00 88.50 186 GLN A CA 1
ATOM 1490 C C . GLN A 1 186 ? 7.849 -4.530 -4.954 1.00 88.50 186 GLN A C 1
ATOM 1492 O O . GLN A 1 186 ? 8.566 -5.508 -5.176 1.00 88.50 186 GLN A O 1
ATOM 1497 N N . THR A 1 187 ? 8.262 -3.517 -4.197 1.00 87.75 187 THR A N 1
ATOM 1498 C CA . THR A 1 187 ? 9.512 -3.579 -3.428 1.00 87.75 187 THR A CA 1
ATOM 1499 C C . THR A 1 187 ? 9.310 -4.356 -2.125 1.00 87.75 187 THR A C 1
ATOM 1501 O O . THR A 1 187 ? 8.233 -4.872 -1.834 1.00 87.75 187 THR A O 1
ATOM 1504 N N . ASN A 1 188 ? 10.357 -4.444 -1.309 1.00 82.12 188 ASN A N 1
ATOM 1505 C CA . ASN A 1 188 ? 10.247 -4.910 0.074 1.00 82.12 188 ASN A CA 1
ATOM 1506 C C . ASN A 1 188 ? 9.567 -3.891 1.009 1.00 82.12 188 ASN A C 1
ATOM 1508 O O . ASN A 1 188 ? 9.366 -4.196 2.182 1.00 82.12 188 ASN A O 1
ATOM 1512 N N . ILE A 1 189 ? 9.251 -2.690 0.519 1.00 79.19 189 ILE A N 1
ATOM 1513 C CA . ILE A 1 189 ? 8.559 -1.647 1.270 1.00 79.19 189 ILE A CA 1
ATOM 1514 C C . ILE A 1 189 ? 7.064 -1.704 0.902 1.00 79.19 189 ILE A C 1
ATOM 1516 O O . ILE A 1 189 ? 6.724 -1.623 -0.285 1.00 79.19 189 ILE A O 1
ATOM 1520 N N . PRO A 1 190 ? 6.156 -1.817 1.890 1.00 77.81 190 PRO A N 1
ATOM 1521 C CA . PRO A 1 190 ? 4.712 -1.818 1.672 1.00 77.81 190 PRO A CA 1
ATOM 1522 C C . PRO A 1 190 ? 4.234 -0.686 0.763 1.00 77.81 190 PRO A C 1
ATOM 1524 O O . PRO A 1 190 ? 4.604 0.473 0.948 1.00 77.81 190 PRO A O 1
ATOM 1527 N N . ASN A 1 191 ? 3.372 -1.014 -0.203 1.00 81.56 191 ASN A N 1
ATOM 1528 C CA . ASN A 1 191 ? 2.779 -0.069 -1.160 1.00 81.56 191 ASN A CA 1
ATOM 1529 C C . ASN A 1 191 ? 3.778 0.730 -2.023 1.00 81.56 191 ASN A C 1
ATOM 1531 O O . ASN A 1 191 ? 3.366 1.685 -2.684 1.00 81.56 191 ASN A O 1
ATOM 1535 N N . VAL A 1 192 ? 5.055 0.342 -2.064 1.00 87.06 192 VAL A N 1
ATOM 1536 C CA . VAL A 1 192 ? 6.052 0.923 -2.967 1.00 87.06 192 VAL A CA 1
ATOM 1537 C C . VAL A 1 192 ? 6.277 -0.020 -4.141 1.00 87.06 192 VAL A C 1
ATOM 1539 O O . VAL A 1 192 ? 6.480 -1.224 -3.981 1.00 87.06 192 VAL A O 1
ATOM 1542 N N . TYR A 1 193 ? 6.259 0.546 -5.340 1.00 90.94 193 TYR A N 1
ATOM 1543 C CA . TYR A 1 193 ? 6.365 -0.179 -6.594 1.00 90.94 193 TYR A CA 1
ATOM 1544 C C . TYR A 1 193 ? 7.447 0.432 -7.465 1.00 90.94 193 TYR A C 1
ATOM 1546 O O . TYR A 1 193 ? 7.616 1.651 -7.519 1.00 90.94 193 TYR A O 1
ATOM 1554 N N . VAL A 1 194 ? 8.149 -0.426 -8.190 1.00 93.06 194 VAL A N 1
ATOM 1555 C CA . VAL A 1 194 ? 9.055 -0.024 -9.259 1.00 93.06 194 VAL A CA 1
ATOM 1556 C C . VAL A 1 194 ? 8.491 -0.479 -10.587 1.00 93.06 194 VAL A C 1
ATOM 1558 O O . VAL A 1 194 ? 7.909 -1.558 -10.675 1.00 93.06 194 VAL A O 1
ATOM 1561 N N . SER A 1 195 ? 8.667 0.326 -11.625 1.00 91.69 195 SER A N 1
ATOM 1562 C CA . SER A 1 195 ? 8.226 -0.022 -12.971 1.00 91.69 195 SER A CA 1
ATOM 1563 C C . SER A 1 195 ? 9.281 0.345 -14.005 1.00 91.69 195 SER A C 1
ATOM 1565 O O . SER A 1 195 ? 9.959 1.365 -13.881 1.00 91.69 195 SER A O 1
ATOM 1567 N N . LEU A 1 196 ? 9.402 -0.491 -15.032 1.00 91.19 196 LEU A N 1
ATOM 1568 C CA . LEU A 1 196 ? 10.160 -0.209 -16.244 1.00 91.19 196 LEU A CA 1
ATOM 1569 C C . LEU A 1 196 ? 9.198 -0.252 -17.431 1.00 91.19 196 LEU A C 1
ATOM 1571 O O . LEU A 1 196 ? 8.518 -1.254 -17.647 1.00 91.19 196 LEU A O 1
ATOM 1575 N N . ASN A 1 197 ? 9.161 0.830 -18.203 1.00 86.75 197 ASN A N 1
ATOM 1576 C CA . ASN A 1 197 ? 8.396 0.924 -19.444 1.00 86.75 197 ASN A CA 1
ATOM 1577 C C . ASN A 1 197 ? 9.345 1.138 -20.631 1.00 86.75 197 ASN A C 1
ATOM 1579 O O . ASN A 1 197 ? 10.228 1.997 -20.575 1.00 86.75 197 ASN A O 1
ATOM 1583 N N . LYS A 1 198 ? 9.199 0.353 -21.702 1.00 84.44 198 LYS A N 1
ATOM 1584 C CA . LYS A 1 198 ? 10.039 0.500 -22.899 1.00 84.44 198 LYS A CA 1
ATOM 1585 C C . LYS A 1 198 ? 9.608 1.716 -23.716 1.00 84.44 198 LYS A C 1
ATOM 1587 O O . LYS A 1 198 ? 8.508 1.762 -24.257 1.00 84.44 198 LYS A O 1
ATOM 1592 N N . THR A 1 199 ? 10.520 2.680 -23.856 1.00 79.81 199 THR A N 1
ATOM 1593 C CA . THR A 1 199 ? 10.270 3.938 -24.588 1.00 79.81 199 THR A CA 1
ATOM 1594 C C . THR A 1 199 ? 10.958 4.006 -25.948 1.00 79.81 199 THR A C 1
ATOM 1596 O O . THR A 1 199 ? 10.556 4.803 -26.797 1.00 79.81 199 THR A O 1
ATOM 1599 N N . SER A 1 200 ? 11.993 3.190 -26.148 1.00 80.88 200 SER A N 1
ATOM 1600 C CA . SER A 1 200 ? 12.683 2.918 -27.410 1.00 80.88 200 SER A CA 1
ATOM 1601 C C . SER A 1 200 ? 13.499 1.628 -27.254 1.00 80.88 200 SER A C 1
ATOM 1603 O O . SER A 1 200 ? 13.573 1.067 -26.160 1.00 80.88 200 SER A O 1
ATOM 1605 N N . ASP A 1 201 ? 14.178 1.176 -28.308 1.00 81.38 201 ASP A N 1
ATOM 1606 C CA . ASP A 1 201 ? 15.087 0.021 -28.221 1.00 81.38 201 ASP A CA 1
ATOM 1607 C C . ASP A 1 201 ? 16.308 0.252 -27.325 1.00 81.38 201 ASP A C 1
ATOM 1609 O O . ASP A 1 201 ? 16.995 -0.703 -26.978 1.00 81.38 201 ASP A O 1
ATOM 1613 N N . LYS A 1 202 ? 16.586 1.502 -26.934 1.00 86.38 202 LYS A N 1
ATOM 1614 C CA . LYS A 1 202 ? 17.743 1.872 -26.108 1.00 86.38 202 LYS A CA 1
ATOM 1615 C C . LYS A 1 202 ? 17.378 2.472 -24.759 1.00 86.38 202 LYS A C 1
ATOM 1617 O O . LYS A 1 202 ? 18.280 2.709 -23.962 1.00 86.38 202 LYS A O 1
ATOM 1622 N N . GLN A 1 203 ? 16.105 2.768 -24.500 1.00 88.62 203 GLN A N 1
ATOM 1623 C CA . GLN A 1 203 ? 15.707 3.544 -23.327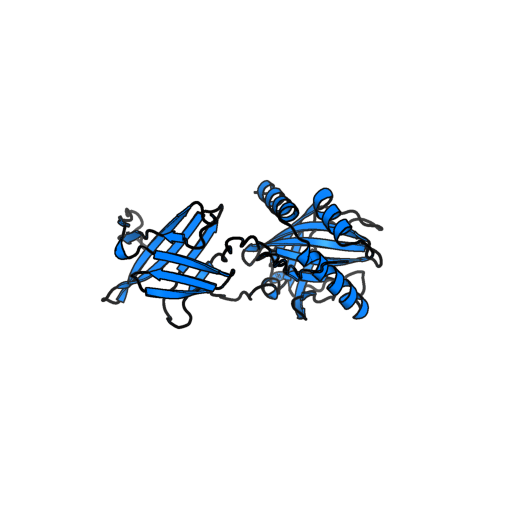 1.00 88.62 203 GLN A CA 1
ATOM 1624 C C . GLN A 1 203 ? 14.471 2.982 -22.629 1.00 88.62 203 GLN A C 1
ATOM 1626 O O . GLN A 1 203 ? 13.448 2.682 -23.256 1.00 88.62 203 GLN A O 1
ATOM 1631 N N . TYR A 1 204 ? 14.544 2.948 -21.302 1.00 88.94 204 TYR A N 1
ATOM 1632 C CA . TYR A 1 204 ? 13.426 2.659 -20.416 1.00 88.94 204 TYR A CA 1
ATOM 1633 C C . TYR A 1 204 ? 13.001 3.920 -19.665 1.00 88.94 204 TYR A C 1
ATOM 1635 O O . TYR A 1 204 ? 13.834 4.732 -19.267 1.00 88.94 204 TYR A O 1
ATOM 1643 N N . LEU A 1 205 ? 11.702 4.058 -19.425 1.00 89.12 205 LEU A N 1
ATOM 1644 C CA . LEU A 1 205 ? 11.164 4.910 -18.378 1.00 89.12 205 LEU A CA 1
ATOM 1645 C C . LEU A 1 205 ? 11.176 4.099 -17.082 1.00 89.12 205 LEU A C 1
ATOM 1647 O O . LEU A 1 205 ? 10.402 3.154 -16.929 1.00 89.12 205 LEU A O 1
ATOM 1651 N N . ALA A 1 206 ? 12.082 4.455 -16.177 1.00 92.06 206 ALA A N 1
ATOM 1652 C CA . ALA A 1 206 ? 12.161 3.888 -14.841 1.00 92.06 206 ALA A CA 1
ATOM 1653 C C . ALA A 1 206 ? 11.314 4.713 -13.879 1.00 92.06 206 ALA A C 1
ATOM 1655 O O . ALA A 1 206 ? 11.376 5.942 -13.884 1.00 92.06 206 ALA A O 1
ATOM 1656 N N . ILE A 1 207 ? 10.532 4.026 -13.056 1.00 91.19 207 ILE A N 1
ATOM 1657 C CA . ILE A 1 207 ? 9.553 4.620 -12.154 1.00 91.19 207 ILE A CA 1
ATOM 1658 C C . ILE A 1 207 ? 9.726 4.017 -10.766 1.00 91.19 207 ILE A C 1
ATOM 1660 O O . ILE A 1 207 ? 9.862 2.801 -10.634 1.00 91.19 207 ILE A O 1
ATOM 1664 N N . VAL A 1 208 ? 9.637 4.863 -9.742 1.00 92.81 208 VAL A N 1
ATOM 1665 C CA . VAL A 1 208 ? 9.395 4.454 -8.354 1.00 92.81 208 VAL A CA 1
ATOM 1666 C C . VAL A 1 208 ? 8.167 5.196 -7.859 1.00 92.81 208 VAL A C 1
ATOM 1668 O O . VAL A 1 208 ? 8.147 6.425 -7.862 1.00 92.81 208 VAL A O 1
ATOM 1671 N N . GLY A 1 209 ? 7.134 4.456 -7.470 1.00 89.94 209 GLY A N 1
ATOM 1672 C CA . GLY A 1 209 ? 5.852 5.003 -7.044 1.00 89.94 209 GLY A CA 1
ATOM 1673 C C . GLY A 1 209 ? 5.381 4.426 -5.718 1.00 89.94 209 GLY A C 1
ATOM 1674 O O . GLY A 1 209 ? 5.691 3.291 -5.371 1.00 89.94 209 GLY A O 1
ATOM 1675 N N . ILE A 1 210 ? 4.609 5.221 -4.992 1.00 87.75 210 ILE A N 1
ATOM 1676 C CA . ILE A 1 210 ? 3.902 4.863 -3.771 1.00 87.75 210 ILE A CA 1
ATOM 1677 C C . ILE A 1 210 ? 2.416 4.859 -4.104 1.00 87.75 210 ILE A C 1
ATOM 1679 O O . ILE A 1 210 ? 1.880 5.854 -4.595 1.00 87.75 210 ILE A O 1
ATOM 1683 N N . LEU A 1 211 ? 1.737 3.756 -3.819 1.00 86.44 211 LEU A N 1
ATOM 1684 C CA . LEU A 1 211 ? 0.285 3.695 -3.885 1.00 86.44 211 LEU A CA 1
ATOM 1685 C C . LEU A 1 211 ? -0.294 4.402 -2.651 1.00 86.44 211 LEU A C 1
ATOM 1687 O O . LEU A 1 211 ? -0.235 3.897 -1.530 1.00 86.44 211 LEU A O 1
ATOM 1691 N N . GLN A 1 212 ? -0.833 5.596 -2.867 1.00 74.62 212 GLN A N 1
ATOM 1692 C CA . GLN A 1 212 ? -1.460 6.435 -1.856 1.00 74.62 212 GLN A CA 1
ATOM 1693 C C . GLN A 1 212 ? -2.969 6.198 -1.927 1.00 74.62 212 GLN A C 1
ATOM 1695 O O . GLN A 1 212 ? -3.646 6.815 -2.740 1.00 74.62 212 GLN A O 1
ATOM 1700 N N . SER A 1 213 ? -3.509 5.310 -1.088 1.00 68.00 213 SER A N 1
ATOM 1701 C CA . SER A 1 213 ? -4.894 4.796 -1.169 1.00 68.00 213 SER A CA 1
ATOM 1702 C C . SER A 1 213 ? -5.149 3.817 -2.328 1.00 68.00 213 SER A C 1
ATOM 1704 O O . SER A 1 213 ? -4.307 3.604 -3.188 1.00 68.00 213 SER A O 1
ATOM 1706 N N . LEU A 1 214 ? -6.331 3.189 -2.366 1.00 70.31 214 LEU A N 1
ATOM 1707 C CA . LEU A 1 214 ? -6.652 2.157 -3.367 1.00 70.31 214 LEU A CA 1
ATOM 1708 C C . LEU A 1 214 ? -6.732 2.678 -4.820 1.00 70.31 214 LEU A C 1
ATOM 1710 O O . LEU A 1 214 ? -6.719 1.865 -5.749 1.00 70.31 214 LEU A O 1
ATOM 1714 N N . ASN A 1 215 ? -6.807 3.999 -5.028 1.00 81.19 215 ASN A N 1
ATOM 1715 C CA . ASN A 1 215 ? -7.123 4.603 -6.331 1.00 81.19 215 ASN A CA 1
ATOM 1716 C C . ASN A 1 215 ? -6.159 5.698 -6.796 1.00 81.19 215 ASN A C 1
ATOM 1718 O O . ASN A 1 215 ? -6.391 6.281 -7.854 1.00 81.19 215 ASN A O 1
ATOM 1722 N N . SER A 1 216 ? -5.085 5.973 -6.063 1.00 86.88 216 SER A N 1
ATOM 1723 C CA . SER A 1 216 ? -4.063 6.917 -6.512 1.00 86.88 216 SER A CA 1
ATOM 1724 C C . SER A 1 216 ? -2.675 6.404 -6.191 1.00 86.88 216 SER A C 1
ATOM 1726 O O . SER A 1 216 ? -2.449 5.798 -5.151 1.00 86.88 216 SER A O 1
ATOM 1728 N N . PHE A 1 217 ? -1.731 6.656 -7.082 1.00 87.19 217 PHE A N 1
ATOM 1729 C CA . PHE A 1 217 ? -0.317 6.504 -6.791 1.00 87.19 217 PHE A CA 1
ATOM 1730 C C . PHE A 1 217 ? 0.409 7.777 -7.175 1.00 87.19 217 PHE A C 1
ATOM 1732 O O . PHE A 1 217 ? -0.052 8.568 -7.994 1.00 87.19 217 PHE A O 1
ATOM 1739 N N . SER A 1 218 ? 1.574 7.967 -6.598 1.00 88.50 218 SER A N 1
ATOM 1740 C CA . SER A 1 218 ? 2.435 9.094 -6.906 1.00 88.50 218 SER A CA 1
ATOM 1741 C C . SER A 1 218 ? 3.878 8.654 -6.788 1.00 88.50 218 SER A C 1
ATOM 1743 O O . SER A 1 218 ? 4.190 7.681 -6.106 1.00 88.50 218 SER A O 1
ATOM 1745 N N . GLY A 1 219 ? 4.775 9.286 -7.521 1.00 90.50 219 GLY A N 1
ATOM 1746 C CA . GLY A 1 219 ? 6.108 8.738 -7.679 1.00 90.50 219 GLY A CA 1
ATOM 1747 C C . GLY A 1 219 ? 7.056 9.666 -8.387 1.00 90.50 219 GLY A C 1
ATOM 1748 O O . GLY A 1 219 ? 6.755 10.820 -8.659 1.00 90.50 219 GLY A O 1
ATOM 1749 N N . ILE A 1 220 ? 8.210 9.125 -8.725 1.00 90.44 220 ILE A N 1
ATOM 1750 C CA . ILE A 1 220 ? 9.190 9.777 -9.576 1.00 90.44 220 ILE A CA 1
ATOM 1751 C C . ILE A 1 220 ? 9.521 8.873 -10.746 1.00 90.44 220 ILE A C 1
ATOM 1753 O O . ILE A 1 220 ? 9.587 7.651 -10.610 1.00 90.44 220 ILE A O 1
ATOM 1757 N N . ALA A 1 221 ? 9.748 9.494 -11.892 1.00 90.81 221 ALA A N 1
ATOM 1758 C CA . ALA A 1 221 ? 10.078 8.813 -13.123 1.00 90.81 221 ALA A CA 1
ATOM 1759 C C . ALA A 1 221 ? 11.288 9.465 -13.794 1.00 90.81 221 ALA A C 1
ATOM 1761 O O . ALA A 1 221 ? 11.499 10.675 -13.698 1.00 90.81 221 ALA A O 1
ATOM 1762 N N . THR A 1 222 ? 12.098 8.668 -14.480 1.00 90.56 222 THR A N 1
ATOM 1763 C CA . THR A 1 222 ? 13.246 9.153 -15.250 1.00 90.56 222 THR A CA 1
ATOM 1764 C C . THR A 1 222 ? 13.527 8.242 -16.441 1.00 90.56 222 THR A C 1
ATOM 1766 O O . THR A 1 222 ? 13.166 7.065 -16.428 1.00 90.56 222 THR A O 1
ATOM 1769 N N . ILE A 1 223 ? 14.168 8.777 -17.480 1.00 90.00 223 ILE A N 1
ATOM 1770 C CA . ILE A 1 223 ? 14.579 7.992 -18.649 1.00 90.00 223 ILE A CA 1
ATOM 1771 C C . ILE A 1 223 ? 15.991 7.482 -18.429 1.00 90.00 223 ILE A C 1
ATOM 1773 O O . ILE A 1 223 ? 16.903 8.266 -18.194 1.00 90.00 223 ILE A O 1
ATOM 1777 N N . VAL A 1 224 ? 16.175 6.175 -18.551 1.00 91.50 224 VAL A N 1
ATOM 1778 C CA . VAL A 1 224 ? 17.459 5.494 -18.387 1.00 91.50 224 VAL A CA 1
ATOM 1779 C C . VAL A 1 224 ? 17.785 4.706 -19.648 1.00 91.50 224 VAL A C 1
ATOM 1781 O O . VAL A 1 224 ? 16.889 4.253 -20.358 1.00 91.50 224 VAL A O 1
ATOM 1784 N N . ASN A 1 225 ? 19.071 4.517 -19.935 1.00 91.31 225 ASN A N 1
ATOM 1785 C CA . ASN A 1 225 ? 19.474 3.613 -21.011 1.00 91.31 225 ASN A CA 1
ATOM 1786 C C . ASN A 1 225 ? 19.131 2.164 -20.631 1.00 91.31 225 ASN A C 1
ATOM 1788 O O . ASN A 1 225 ? 19.217 1.788 -19.463 1.00 91.31 225 ASN A O 1
ATOM 1792 N N . ASN A 1 226 ? 18.809 1.326 -21.611 1.00 88.44 226 ASN A N 1
ATOM 1793 C CA . ASN A 1 226 ? 18.497 -0.090 -21.399 1.00 88.44 226 ASN A CA 1
ATOM 1794 C C . ASN A 1 226 ? 19.692 -0.912 -20.879 1.00 88.44 226 ASN A C 1
ATOM 1796 O O . ASN A 1 226 ? 19.509 -2.018 -20.376 1.00 88.44 226 ASN A O 1
ATOM 1800 N N . THR A 1 227 ? 20.904 -0.360 -20.971 1.00 91.56 227 THR A N 1
ATOM 1801 C CA . THR A 1 227 ? 22.141 -0.908 -20.404 1.00 91.56 227 THR A CA 1
ATOM 1802 C C . THR A 1 227 ? 22.512 -0.303 -19.046 1.00 91.56 227 THR A C 1
ATOM 1804 O O . THR A 1 227 ? 23.598 -0.588 -18.543 1.00 91.56 227 THR A O 1
ATOM 1807 N N . ALA A 1 228 ? 21.687 0.583 -18.476 1.00 92.81 228 ALA A N 1
ATOM 1808 C CA . ALA A 1 228 ? 21.996 1.235 -17.208 1.00 92.81 228 ALA A CA 1
ATOM 1809 C C . ALA A 1 228 ? 22.077 0.213 -16.064 1.00 92.81 228 ALA A C 1
ATOM 1811 O O . ALA A 1 228 ? 21.240 -0.686 -15.944 1.00 92.81 228 ALA A O 1
ATOM 1812 N N . SER A 1 229 ? 23.077 0.364 -15.195 1.00 94.56 229 SER A N 1
ATOM 1813 C CA . SER A 1 229 ? 23.144 -0.398 -13.949 1.00 94.56 229 SER A CA 1
ATOM 1814 C C . SER A 1 229 ? 22.068 0.071 -12.965 1.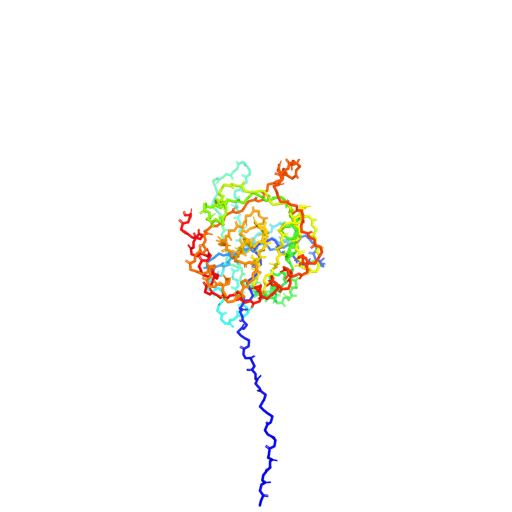00 94.56 229 SER A C 1
ATOM 1816 O O . SER A 1 229 ? 21.533 1.175 -13.072 1.00 94.56 229 SER A O 1
ATOM 1818 N N . VAL A 1 230 ? 21.775 -0.751 -11.956 1.00 93.88 230 VAL A N 1
ATOM 1819 C CA . VAL A 1 230 ? 20.832 -0.389 -10.884 1.00 93.88 230 VAL A CA 1
ATOM 1820 C C . VAL A 1 230 ? 21.269 0.876 -10.147 1.00 93.88 230 VAL A C 1
ATOM 1822 O O . VAL A 1 230 ? 20.446 1.755 -9.916 1.00 93.88 230 VAL A O 1
ATOM 1825 N N . ASP A 1 231 ? 22.567 1.028 -9.884 1.00 93.38 231 ASP A N 1
ATOM 1826 C CA . ASP A 1 231 ? 23.108 2.224 -9.231 1.00 93.38 231 ASP A CA 1
ATOM 1827 C C . ASP A 1 231 ? 22.948 3.478 -10.095 1.00 93.38 231 ASP A C 1
ATOM 1829 O O . ASP A 1 231 ? 22.674 4.564 -9.582 1.00 93.38 231 ASP A O 1
ATOM 1833 N N . GLN A 1 232 ? 23.095 3.347 -11.417 1.00 94.25 232 GLN A N 1
ATOM 1834 C CA . GLN A 1 232 ? 22.842 4.447 -12.346 1.00 94.25 232 GLN A CA 1
ATOM 1835 C C . GLN A 1 232 ? 21.359 4.822 -12.346 1.00 94.25 232 GLN A C 1
ATOM 1837 O O . GLN A 1 232 ? 21.039 6.004 -12.252 1.00 94.25 232 GLN A O 1
ATOM 1842 N N . MET A 1 233 ? 20.456 3.838 -12.388 1.00 94.12 233 MET A N 1
ATOM 1843 C CA . MET A 1 233 ? 19.013 4.093 -12.330 1.00 94.12 233 MET A CA 1
ATOM 1844 C C . MET A 1 233 ? 18.610 4.770 -11.018 1.00 94.12 233 MET A C 1
ATOM 1846 O O . MET A 1 233 ? 17.925 5.790 -11.055 1.00 94.12 233 MET A O 1
ATOM 1850 N N . ASN A 1 234 ? 19.083 4.266 -9.875 1.00 92.88 234 ASN A N 1
ATOM 1851 C CA . ASN A 1 234 ? 18.857 4.881 -8.567 1.00 92.88 234 ASN A CA 1
ATOM 1852 C C . ASN A 1 234 ? 19.353 6.328 -8.541 1.00 92.88 234 ASN A C 1
ATOM 1854 O O . ASN A 1 234 ? 18.589 7.224 -8.192 1.00 92.88 234 ASN A O 1
ATOM 1858 N N . ASN A 1 235 ? 20.589 6.584 -8.984 1.00 92.44 235 ASN A N 1
ATOM 1859 C CA . ASN A 1 235 ? 21.127 7.944 -9.053 1.00 92.44 235 ASN A CA 1
ATOM 1860 C C . ASN A 1 235 ? 20.280 8.862 -9.938 1.00 92.44 235 ASN A C 1
ATOM 1862 O O . ASN A 1 235 ? 20.047 10.016 -9.580 1.00 92.44 235 ASN A O 1
ATOM 1866 N N . MET A 1 236 ? 19.799 8.372 -11.080 1.00 92.06 236 MET A N 1
ATOM 1867 C CA . MET A 1 236 ? 18.941 9.160 -11.963 1.00 92.06 236 MET A CA 1
ATOM 1868 C C . MET A 1 236 ? 17.570 9.429 -11.343 1.00 92.06 236 MET A C 1
ATOM 1870 O O . MET A 1 236 ? 17.081 10.550 -11.424 1.00 92.06 236 MET A O 1
ATOM 1874 N N . LEU A 1 237 ? 16.954 8.459 -10.669 1.00 91.31 237 LEU A N 1
ATOM 1875 C CA . LEU A 1 237 ? 15.694 8.670 -9.953 1.00 91.31 237 LEU A CA 1
ATOM 1876 C C . LEU A 1 237 ? 15.883 9.694 -8.816 1.00 91.31 237 LEU A C 1
ATOM 1878 O O . LEU A 1 237 ? 15.113 10.654 -8.696 1.00 91.31 237 LEU A O 1
ATOM 1882 N N . GLN A 1 238 ? 16.963 9.568 -8.040 1.00 89.94 238 GLN A N 1
ATOM 1883 C CA . GLN A 1 238 ? 17.293 10.475 -6.936 1.00 89.94 238 GLN A CA 1
ATOM 1884 C C . GLN A 1 238 ? 17.595 11.901 -7.407 1.00 89.94 238 GLN A C 1
ATOM 1886 O O . GLN A 1 238 ? 17.093 12.850 -6.810 1.00 89.94 238 GLN A O 1
ATOM 1891 N N . ASN A 1 239 ? 18.333 12.092 -8.499 1.00 88.81 239 ASN A N 1
ATOM 1892 C CA . ASN A 1 239 ? 18.814 13.426 -8.887 1.00 88.81 239 ASN A CA 1
ATOM 1893 C C . ASN A 1 239 ? 18.011 14.066 -10.027 1.00 88.81 239 ASN A C 1
ATOM 1895 O O . ASN A 1 239 ? 17.854 15.281 -10.068 1.00 88.81 239 ASN A O 1
ATOM 1899 N N . ASN A 1 240 ? 17.448 13.255 -10.921 1.00 88.12 240 ASN A N 1
ATOM 1900 C CA . ASN A 1 240 ? 16.779 13.694 -12.149 1.00 88.12 240 ASN A CA 1
ATOM 1901 C C . ASN A 1 240 ? 15.331 13.200 -12.254 1.00 88.12 240 ASN A C 1
ATOM 1903 O O . ASN A 1 240 ? 14.670 13.481 -13.250 1.00 88.12 240 ASN A O 1
ATOM 1907 N N . GLY A 1 241 ? 14.846 12.441 -11.267 1.00 87.88 241 GLY A N 1
ATOM 1908 C CA . GLY A 1 241 ? 13.472 11.959 -11.245 1.00 87.88 241 GLY A CA 1
ATOM 1909 C C . GLY A 1 241 ? 12.479 13.112 -11.197 1.00 87.88 241 GLY A C 1
ATOM 1910 O O . GLY A 1 241 ? 12.575 13.972 -10.315 1.00 87.88 241 GLY A O 1
ATOM 1911 N N . THR A 1 242 ? 11.530 13.087 -12.126 1.00 87.06 242 THR A N 1
ATOM 1912 C CA . THR A 1 242 ? 10.406 14.016 -12.203 1.00 87.06 242 THR A CA 1
ATOM 1913 C C . THR A 1 242 ? 9.188 13.406 -11.533 1.00 87.06 242 THR A C 1
ATOM 1915 O O . THR A 1 242 ? 8.950 12.209 -11.673 1.00 87.06 242 THR A O 1
ATOM 1918 N N . LEU A 1 243 ? 8.416 14.224 -10.818 1.00 87.94 243 LEU A N 1
ATOM 1919 C CA . LEU A 1 243 ? 7.179 13.802 -10.167 1.00 87.94 243 LEU A CA 1
ATOM 1920 C C . LEU A 1 243 ? 6.205 13.165 -11.163 1.00 87.94 243 LEU A C 1
ATOM 1922 O O . LEU A 1 243 ? 6.091 13.610 -12.294 1.00 87.94 243 LEU A O 1
ATOM 1926 N N . MET A 1 244 ? 5.481 12.149 -10.729 1.00 87.25 244 MET A N 1
ATOM 1927 C CA . MET A 1 244 ? 4.465 11.442 -11.490 1.00 87.25 244 MET A CA 1
ATOM 1928 C C . MET A 1 244 ? 3.242 11.253 -10.602 1.00 87.25 244 MET A C 1
ATOM 1930 O O . MET A 1 244 ? 3.389 10.898 -9.434 1.00 87.25 244 MET A O 1
ATOM 1934 N N . LEU A 1 245 ? 2.049 11.416 -11.166 1.00 88.06 245 LEU A N 1
ATOM 1935 C CA . LEU A 1 245 ? 0.787 11.122 -10.486 1.00 88.06 245 LEU A CA 1
ATOM 1936 C C . LEU A 1 245 ? -0.023 10.117 -11.283 1.00 88.06 245 LEU A C 1
ATOM 1938 O O . LEU A 1 245 ? -0.125 10.242 -12.496 1.00 88.06 245 LEU A O 1
ATOM 1942 N N . GLY A 1 246 ? -0.652 9.170 -10.609 1.00 88.69 246 GLY A N 1
ATOM 1943 C CA . GLY A 1 246 ? -1.510 8.172 -11.215 1.00 88.69 246 GLY A CA 1
ATOM 1944 C C . GLY A 1 246 ? -2.848 8.070 -10.508 1.00 88.69 246 GLY A C 1
ATOM 1945 O O . GLY A 1 246 ? -2.902 8.075 -9.281 1.00 88.69 246 GLY A O 1
ATOM 1946 N N . TYR A 1 247 ? -3.924 7.919 -11.275 1.00 89.06 247 TYR A N 1
ATOM 1947 C CA . TYR A 1 247 ? -5.270 7.696 -10.753 1.00 89.06 247 TYR A CA 1
ATOM 1948 C C . TYR A 1 247 ? -5.909 6.500 -11.437 1.00 89.06 247 TYR A C 1
ATOM 1950 O O . TYR A 1 247 ? -5.882 6.382 -12.666 1.00 89.06 247 TYR A O 1
ATOM 1958 N N . ARG A 1 248 ? -6.511 5.619 -10.640 1.00 87.25 248 ARG A N 1
ATOM 1959 C CA . ARG A 1 248 ? -7.310 4.517 -11.166 1.00 87.25 248 ARG A CA 1
ATOM 1960 C C . ARG A 1 248 ? -8.560 5.101 -11.809 1.00 87.25 248 ARG A C 1
ATOM 1962 O O . ARG A 1 248 ? -9.264 5.899 -11.194 1.00 87.25 248 ARG A O 1
ATOM 1969 N N . SER A 1 249 ? -8.853 4.682 -13.031 1.00 85.81 249 SER A N 1
ATOM 1970 C CA . SER A 1 249 ? -10.063 5.093 -13.729 1.00 85.81 249 SER A CA 1
ATOM 1971 C C . SER A 1 249 ? -10.626 3.916 -14.509 1.00 85.81 249 SER A C 1
ATOM 1973 O O . SER A 1 249 ? -10.010 3.413 -15.437 1.00 85.81 249 SER A O 1
ATOM 1975 N N . GLU A 1 250 ? -11.817 3.453 -14.146 1.00 80.94 250 GLU A N 1
ATOM 1976 C CA . GLU A 1 250 ? -12.444 2.333 -14.858 1.00 80.94 250 GLU A CA 1
ATOM 1977 C C . GLU A 1 250 ? -13.034 2.757 -16.210 1.00 80.94 250 GLU A C 1
ATOM 1979 O O . GLU A 1 250 ? -13.169 1.929 -17.110 1.00 80.94 250 GLU A O 1
ATOM 1984 N N . SER A 1 251 ? -13.313 4.053 -16.405 1.00 80.06 251 SER A N 1
ATOM 1985 C CA . SER A 1 251 ? -13.852 4.570 -17.671 1.00 80.06 251 SER A CA 1
ATOM 1986 C C . SER A 1 251 ? -12.879 4.435 -18.845 1.00 80.06 251 SER A C 1
ATOM 1988 O O . SER A 1 251 ? -13.308 4.445 -19.995 1.00 80.06 251 SER A O 1
ATOM 1990 N N . ILE A 1 252 ? -11.583 4.267 -18.568 1.00 75.19 252 ILE A N 1
ATOM 1991 C CA . ILE A 1 252 ? -10.525 4.144 -19.580 1.00 75.19 252 ILE A CA 1
ATOM 1992 C C . ILE A 1 252 ? -10.130 2.689 -19.878 1.00 75.19 252 ILE A C 1
ATOM 1994 O O . ILE A 1 252 ? -9.304 2.449 -20.756 1.00 75.19 252 ILE A O 1
ATOM 1998 N N . ARG A 1 253 ? -10.721 1.697 -19.193 1.00 78.06 253 ARG A N 1
ATOM 1999 C CA . ARG A 1 253 ? -10.364 0.272 -19.346 1.00 78.06 253 ARG A CA 1
ATOM 2000 C C . ARG A 1 253 ? -10.507 -0.225 -20.792 1.00 78.06 253 ARG A C 1
ATOM 2002 O O . ARG A 1 253 ? -9.657 -0.972 -21.279 1.00 78.06 253 ARG A O 1
ATOM 2009 N N . ASN A 1 254 ? -11.557 0.225 -21.476 1.00 78.69 254 ASN A N 1
ATOM 2010 C CA . ASN A 1 254 ? -11.923 -0.219 -22.824 1.00 78.69 254 ASN A CA 1
ATOM 2011 C C . ASN A 1 254 ? -11.486 0.756 -23.925 1.00 78.69 254 ASN A C 1
ATOM 2013 O O . ASN A 1 254 ? -11.988 0.667 -25.041 1.00 78.69 254 ASN A O 1
ATOM 2017 N N . LEU A 1 255 ? -10.607 1.716 -23.623 1.00 74.06 255 LEU A N 1
ATOM 2018 C CA . LEU A 1 255 ? -10.058 2.574 -24.666 1.00 74.06 255 LEU A CA 1
ATOM 2019 C C . LEU A 1 255 ? -9.072 1.778 -25.523 1.00 74.06 255 LEU A C 1
ATOM 2021 O O . LEU A 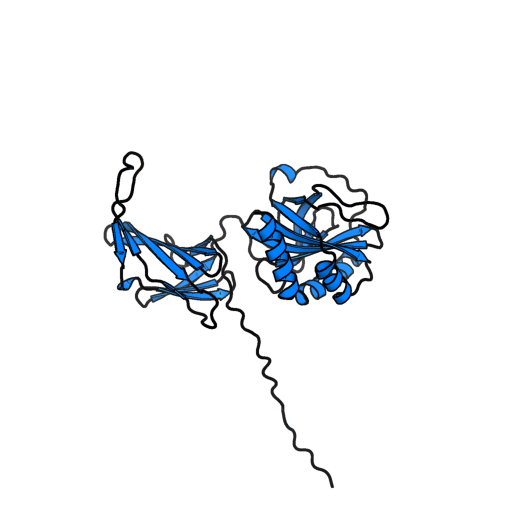1 255 ? -8.133 1.177 -24.996 1.00 74.06 255 LEU A O 1
ATOM 2025 N N . ASP A 1 256 ? -9.289 1.816 -26.836 1.00 69.12 256 ASP A N 1
ATOM 2026 C CA . ASP A 1 256 ? -8.336 1.335 -27.829 1.00 69.12 256 ASP A CA 1
ATOM 2027 C C . ASP A 1 256 ? -7.236 2.380 -27.991 1.00 69.12 256 ASP A C 1
ATOM 2029 O O . ASP A 1 256 ? -7.432 3.447 -28.577 1.00 69.12 256 ASP A O 1
ATOM 2033 N N . ILE A 1 257 ? -6.066 2.082 -27.434 1.00 67.50 257 ILE A N 1
ATOM 2034 C CA . ILE A 1 257 ? -4.911 2.969 -27.495 1.00 67.50 257 ILE A CA 1
ATOM 2035 C C . ILE A 1 257 ? -3.913 2.350 -28.458 1.00 67.50 257 ILE A C 1
ATOM 2037 O O . ILE A 1 257 ? -3.410 1.251 -28.244 1.00 67.50 257 ILE A O 1
ATOM 2041 N N . THR A 1 258 ? -3.643 3.054 -29.554 1.00 65.50 258 THR A N 1
ATOM 2042 C CA . THR A 1 258 ? -2.614 2.634 -30.505 1.00 65.50 258 THR A CA 1
ATOM 2043 C C . THR A 1 258 ? -1.280 3.197 -30.061 1.00 65.50 258 THR A C 1
ATOM 2045 O O . THR A 1 258 ? -1.129 4.410 -29.910 1.00 65.50 258 THR A O 1
ATOM 2048 N N . TYR A 1 259 ? -0.299 2.320 -29.896 1.00 67.06 259 TYR A N 1
ATOM 2049 C CA . TYR A 1 259 ? 1.041 2.718 -29.511 1.00 67.06 259 TYR A CA 1
ATOM 2050 C C . TYR A 1 259 ? 2.031 2.542 -30.661 1.00 67.06 259 TYR A C 1
ATOM 2052 O O . TYR A 1 259 ? 1.901 1.614 -31.456 1.00 67.06 259 TYR A O 1
ATOM 2060 N N . PRO A 1 260 ? 3.041 3.422 -30.759 1.00 65.62 260 PRO A N 1
ATOM 2061 C CA . PRO A 1 260 ? 3.983 3.407 -31.874 1.00 65.62 260 PRO A CA 1
ATOM 2062 C C . PRO A 1 260 ? 5.039 2.295 -31.777 1.00 65.62 260 PRO A C 1
ATOM 2064 O O . PRO A 1 260 ? 5.760 2.072 -32.746 1.00 65.62 260 PRO A O 1
ATOM 2067 N N . LEU A 1 261 ? 5.171 1.629 -30.623 1.00 71.62 261 LEU A N 1
ATOM 2068 C CA . LEU A 1 261 ? 6.148 0.560 -30.394 1.00 71.62 261 LEU A CA 1
ATOM 2069 C C . LEU A 1 261 ? 5.460 -0.808 -30.338 1.00 71.62 261 LEU A C 1
ATOM 2071 O O . LEU A 1 261 ? 4.372 -0.896 -29.763 1.00 71.62 261 LEU A O 1
ATOM 2075 N N . PRO A 1 262 ? 6.097 -1.869 -30.871 1.00 78.00 262 PRO A N 1
ATOM 2076 C CA . PRO A 1 262 ? 5.587 -3.224 -30.721 1.00 78.00 262 PRO A CA 1
ATOM 2077 C C . PRO A 1 262 ? 5.608 -3.670 -29.244 1.00 78.00 262 PRO A C 1
ATOM 2079 O O . PRO A 1 262 ? 6.377 -3.117 -28.447 1.00 78.00 262 PRO A O 1
ATOM 2082 N N . PRO A 1 263 ? 4.797 -4.680 -28.883 1.00 79.62 263 PRO A N 1
ATOM 2083 C CA . PRO A 1 263 ? 4.892 -5.360 -27.593 1.00 79.62 263 PRO A CA 1
ATOM 2084 C C . PRO A 1 263 ? 6.301 -5.918 -27.336 1.00 79.62 263 PRO A C 1
ATOM 2086 O O . PRO A 1 263 ? 7.014 -6.269 -28.281 1.00 79.62 263 PRO A O 1
ATOM 2089 N N . LEU A 1 264 ? 6.691 -6.022 -26.063 1.00 81.81 264 LEU A N 1
ATOM 2090 C CA . LEU A 1 264 ? 7.928 -6.677 -25.635 1.00 81.81 264 LEU A CA 1
ATOM 2091 C C . LEU A 1 264 ? 7.909 -8.155 -26.025 1.00 81.81 264 LEU A C 1
ATOM 2093 O O . LEU A 1 264 ? 6.902 -8.844 -25.864 1.00 81.81 264 LEU A O 1
ATOM 2097 N N . GLN A 1 265 ? 9.053 -8.650 -26.486 1.00 86.69 265 GLN A N 1
ATOM 2098 C CA . GLN A 1 265 ? 9.279 -10.079 -26.698 1.00 86.69 265 GLN A CA 1
ATOM 2099 C C . GLN A 1 265 ? 9.648 -10.775 -25.378 1.00 86.69 265 GLN A C 1
ATOM 2101 O O . GLN A 1 265 ? 10.213 -10.148 -24.482 1.00 86.69 265 GLN A O 1
ATOM 2106 N N . ASP A 1 266 ? 9.440 -12.091 -25.279 1.00 84.25 266 ASP A N 1
ATOM 2107 C CA . ASP A 1 266 ? 9.717 -12.878 -24.060 1.00 84.25 266 ASP A CA 1
ATOM 2108 C C . ASP A 1 266 ? 11.146 -12.693 -23.515 1.00 84.25 266 ASP A C 1
ATOM 2110 O O . ASP A 1 266 ? 11.368 -12.584 -22.307 1.00 84.25 266 ASP A O 1
ATOM 2114 N N . GLN A 1 267 ? 12.133 -12.607 -24.412 1.00 86.19 267 GLN A N 1
ATOM 2115 C CA . GLN A 1 267 ? 13.533 -12.354 -24.059 1.00 86.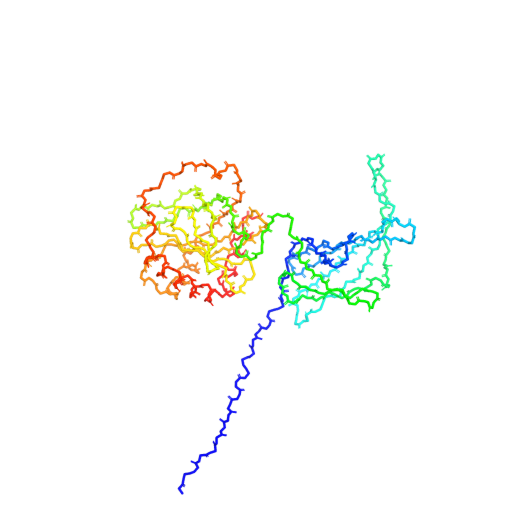19 267 GLN A CA 1
ATOM 2116 C C . GLN A 1 267 ? 13.713 -10.974 -23.397 1.00 86.19 267 GLN A C 1
ATOM 2118 O O . GLN A 1 267 ? 14.481 -10.824 -22.439 1.00 86.19 267 GLN A O 1
ATOM 2123 N N . GLU A 1 268 ? 13.016 -9.957 -23.910 1.00 84.94 268 GLU A N 1
ATOM 2124 C CA . GLU A 1 268 ? 13.046 -8.593 -23.377 1.00 84.94 268 GLU A CA 1
ATOM 2125 C C . GLU A 1 268 ? 12.337 -8.524 -22.027 1.00 84.94 268 GLU A C 1
ATOM 2127 O O . GLU A 1 268 ? 12.893 -7.946 -21.094 1.00 84.94 268 GLU A O 1
ATOM 2132 N N . ILE A 1 269 ? 11.178 -9.183 -21.898 1.00 85.12 269 ILE A N 1
ATOM 2133 C CA . ILE A 1 269 ? 10.458 -9.333 -20.628 1.00 85.12 269 ILE A CA 1
ATOM 2134 C C . ILE A 1 269 ? 11.390 -9.954 -19.591 1.00 85.12 269 ILE A C 1
ATOM 2136 O O . ILE A 1 269 ? 11.630 -9.347 -18.555 1.00 85.12 269 ILE A O 1
ATOM 2140 N N . SER A 1 270 ? 12.016 -11.094 -19.896 1.00 87.25 270 SER A N 1
ATOM 2141 C CA . SER A 1 270 ? 12.947 -11.770 -18.983 1.00 87.25 270 SER A CA 1
ATOM 2142 C C . SER A 1 270 ? 14.097 -10.858 -18.526 1.00 87.25 270 SER A C 1
ATOM 2144 O O . SER A 1 270 ? 14.410 -10.770 -17.334 1.00 87.25 270 SER A O 1
ATOM 2146 N N . THR A 1 271 ? 14.694 -10.114 -19.462 1.00 88.44 271 THR A N 1
ATOM 2147 C CA . THR A 1 271 ? 15.793 -9.177 -19.179 1.00 88.44 271 THR A CA 1
ATOM 2148 C C . THR A 1 271 ? 15.335 -8.020 -18.290 1.00 88.44 271 THR A C 1
ATOM 2150 O O . THR A 1 271 ? 15.983 -7.709 -17.284 1.00 88.44 271 THR A O 1
ATOM 2153 N N . MET A 1 272 ? 14.201 -7.400 -18.625 1.00 89.12 272 MET A N 1
ATOM 2154 C CA . MET A 1 272 ? 13.601 -6.325 -17.837 1.00 89.12 272 MET A CA 1
ATOM 2155 C C . MET A 1 272 ? 13.195 -6.817 -16.448 1.00 89.12 272 MET A C 1
ATOM 2157 O O . MET A 1 272 ? 13.486 -6.136 -15.471 1.00 89.12 272 MET A O 1
ATOM 2161 N N . SER A 1 273 ? 12.621 -8.014 -16.323 1.00 89.56 273 SER A N 1
ATOM 2162 C CA . SER A 1 273 ? 12.229 -8.616 -15.046 1.00 89.56 273 SER A CA 1
ATOM 2163 C C . SER A 1 273 ? 13.417 -8.807 -14.105 1.00 89.56 273 SER A C 1
ATOM 2165 O O . SER A 1 273 ? 13.312 -8.499 -12.916 1.00 89.56 273 SER A O 1
ATOM 2167 N N . VAL A 1 274 ? 14.568 -9.267 -14.612 1.00 90.38 274 VAL A N 1
ATOM 2168 C CA . VAL A 1 274 ? 15.798 -9.404 -13.810 1.00 90.38 274 VAL A CA 1
ATOM 2169 C C . VAL A 1 274 ? 16.277 -8.042 -13.314 1.00 90.38 274 VAL A C 1
ATOM 2171 O O . VAL A 1 274 ? 16.638 -7.904 -12.142 1.00 90.38 274 VAL A O 1
ATOM 2174 N N . LEU A 1 275 ? 16.282 -7.037 -14.190 1.00 91.12 275 LEU A N 1
ATOM 2175 C CA . LEU A 1 275 ? 16.700 -5.681 -13.849 1.00 91.12 275 LEU A CA 1
ATOM 2176 C C . LEU A 1 275 ? 15.752 -5.042 -12.821 1.00 91.12 275 LEU A C 1
ATOM 2178 O O . LEU A 1 275 ? 16.210 -4.514 -11.807 1.00 91.12 275 LEU A O 1
ATOM 2182 N N . LEU A 1 276 ? 14.443 -5.167 -13.044 1.00 91.44 276 LEU A N 1
ATOM 2183 C CA . LEU A 1 276 ? 13.377 -4.657 -12.186 1.00 91.44 276 LEU A CA 1
ATOM 2184 C C . LEU A 1 276 ? 13.448 -5.259 -10.782 1.00 91.44 276 LEU A C 1
ATOM 2186 O O . LEU A 1 276 ? 13.351 -4.533 -9.800 1.00 91.44 276 LEU A O 1
ATOM 2190 N N . ASN A 1 277 ? 13.695 -6.565 -10.667 1.00 91.06 277 ASN A N 1
ATOM 2191 C CA . ASN A 1 277 ? 13.829 -7.236 -9.372 1.00 91.06 277 ASN A CA 1
ATOM 2192 C C . ASN A 1 277 ? 15.063 -6.775 -8.588 1.00 91.06 277 ASN A C 1
ATOM 2194 O O . ASN A 1 277 ? 15.029 -6.730 -7.358 1.00 91.06 277 ASN A O 1
ATOM 2198 N N . LYS A 1 278 ? 16.162 -6.439 -9.273 1.00 92.25 278 LYS A N 1
ATOM 2199 C CA . LYS A 1 278 ? 17.334 -5.850 -8.610 1.00 92.25 278 LYS A CA 1
ATOM 2200 C C . LYS A 1 278 ? 17.044 -4.418 -8.163 1.00 92.25 278 LYS A C 1
ATOM 2202 O O . LYS A 1 278 ? 17.365 -4.085 -7.028 1.00 92.25 278 LYS A O 1
ATOM 2207 N N . LEU A 1 279 ? 16.392 -3.622 -9.014 1.00 91.94 279 LEU A N 1
ATOM 2208 C CA . LEU A 1 279 ? 15.968 -2.261 -8.681 1.00 91.94 279 LEU A CA 1
ATOM 2209 C C . LEU A 1 279 ? 15.007 -2.244 -7.482 1.00 91.94 279 LEU A C 1
ATOM 2211 O O . LEU A 1 279 ? 15.202 -1.471 -6.552 1.00 91.94 279 LEU A O 1
ATOM 2215 N N . ALA A 1 280 ? 14.024 -3.148 -7.449 1.00 90.50 280 ALA A N 1
ATOM 2216 C CA . ALA A 1 280 ? 13.056 -3.267 -6.358 1.00 90.50 280 ALA A CA 1
ATOM 2217 C C . ALA A 1 280 ? 13.728 -3.501 -4.995 1.00 90.50 280 ALA A C 1
ATOM 2219 O O . ALA A 1 280 ? 13.279 -2.972 -3.983 1.00 90.50 280 ALA A O 1
ATOM 2220 N N . LYS A 1 281 ? 14.821 -4.276 -4.972 1.00 90.31 281 LYS A N 1
ATOM 2221 C CA . LYS A 1 281 ? 15.603 -4.570 -3.760 1.00 90.31 281 LYS A CA 1
ATOM 2222 C C . LYS A 1 281 ? 16.558 -3.446 -3.361 1.00 90.31 281 LYS A C 1
ATOM 2224 O O . LYS A 1 281 ? 17.015 -3.435 -2.224 1.00 90.31 281 LYS A O 1
ATOM 2229 N N . SER A 1 282 ? 16.899 -2.551 -4.287 1.00 90.00 282 SER A N 1
ATOM 2230 C CA . SER A 1 282 ? 17.834 -1.451 -4.044 1.00 90.00 282 SER A CA 1
ATOM 2231 C C . SER A 1 282 ? 17.158 -0.150 -3.622 1.00 90.00 282 SER A C 1
ATOM 2233 O O . SER A 1 282 ? 17.862 0.832 -3.409 1.00 90.00 282 SER A O 1
ATOM 2235 N N . ILE A 1 283 ? 15.823 -0.100 -3.579 1.00 87.69 283 ILE A N 1
ATOM 2236 C CA . ILE A 1 283 ? 15.108 1.102 -3.150 1.00 87.69 283 ILE A CA 1
ATOM 2237 C C . ILE A 1 283 ? 15.371 1.328 -1.662 1.00 87.69 283 ILE A C 1
ATOM 2239 O O . ILE A 1 283 ? 15.090 0.466 -0.832 1.00 87.69 283 ILE A O 1
ATOM 2243 N N . ASP A 1 284 ? 15.917 2.498 -1.343 1.00 81.31 284 ASP A N 1
ATOM 2244 C CA . ASP A 1 284 ? 16.278 2.903 0.008 1.00 81.31 284 ASP A CA 1
ATOM 2245 C C . ASP A 1 284 ? 15.356 4.009 0.547 1.00 81.31 284 ASP A C 1
ATOM 2247 O O . ASP A 1 284 ? 14.470 4.538 -0.135 1.00 81.31 284 ASP A O 1
ATOM 2251 N N . SER A 1 285 ? 15.576 4.369 1.811 1.00 72.25 285 SER A N 1
ATOM 2252 C CA . SER A 1 285 ? 14.830 5.433 2.482 1.00 72.25 285 SER A CA 1
ATOM 2253 C C . SER A 1 285 ? 15.099 6.821 1.895 1.00 72.25 285 SER A C 1
ATOM 2255 O O . SER A 1 285 ? 14.228 7.682 1.980 1.00 72.25 285 SER A O 1
ATOM 2257 N N . ILE A 1 286 ? 16.260 7.060 1.273 1.00 71.06 286 ILE A N 1
ATOM 2258 C CA . ILE A 1 286 ? 16.601 8.355 0.663 1.00 71.06 286 ILE A CA 1
ATOM 2259 C C . ILE A 1 286 ? 15.696 8.607 -0.538 1.00 71.06 286 ILE A C 1
ATOM 2261 O O . ILE A 1 286 ? 15.074 9.668 -0.646 1.00 71.06 286 ILE A O 1
ATOM 2265 N N . LEU A 1 287 ? 15.582 7.618 -1.424 1.00 77.12 287 LEU A N 1
ATOM 2266 C CA . LEU A 1 287 ? 14.708 7.715 -2.580 1.00 77.12 287 LEU A CA 1
ATOM 2267 C C . LEU A 1 287 ? 13.242 7.830 -2.154 1.00 77.12 287 LEU A C 1
ATOM 2269 O O . LEU A 1 287 ? 12.505 8.642 -2.717 1.00 77.12 287 LEU A O 1
ATOM 2273 N N . LEU A 1 288 ? 12.834 7.078 -1.130 1.00 78.31 288 LEU A N 1
ATOM 2274 C CA . LEU A 1 288 ? 11.473 7.145 -0.603 1.00 78.31 288 LEU A CA 1
ATOM 2275 C C . LEU A 1 288 ? 11.150 8.530 -0.029 1.00 78.31 288 LEU A C 1
ATOM 2277 O O . LEU A 1 288 ? 10.102 9.093 -0.337 1.00 78.31 288 LEU A O 1
ATOM 2281 N N . ASN A 1 289 ? 12.074 9.122 0.732 1.00 77.81 289 ASN A N 1
ATOM 2282 C CA . ASN A 1 289 ? 11.924 10.471 1.274 1.00 77.81 289 ASN A CA 1
ATOM 2283 C C . ASN A 1 289 ? 11.762 11.512 0.167 1.00 77.81 289 ASN A C 1
ATOM 2285 O O . ASN A 1 289 ? 10.949 12.422 0.309 1.00 77.81 289 ASN A O 1
ATOM 2289 N N . LYS A 1 290 ? 12.482 11.367 -0.955 1.00 78.06 290 LYS A N 1
ATOM 2290 C CA . LYS A 1 290 ? 12.300 12.248 -2.113 1.00 78.06 290 LYS A CA 1
ATOM 2291 C C . LYS A 1 290 ? 10.886 12.140 -2.686 1.00 78.06 290 LYS A C 1
ATOM 2293 O O . LYS A 1 290 ? 10.275 13.174 -2.945 1.00 78.06 290 LYS A O 1
ATOM 2298 N N . VAL A 1 291 ? 10.368 10.925 -2.879 1.00 77.12 291 VAL A N 1
ATOM 2299 C CA . VAL A 1 291 ? 8.999 10.724 -3.387 1.00 77.12 291 VAL A CA 1
ATOM 2300 C C . VAL A 1 291 ? 7.984 11.364 -2.440 1.00 77.12 291 VAL A C 1
ATOM 2302 O O . VAL A 1 291 ? 7.171 12.178 -2.870 1.00 77.12 291 VAL A O 1
ATOM 2305 N N . THR A 1 292 ? 8.083 11.076 -1.142 1.00 77.50 292 THR A N 1
ATOM 2306 C CA . THR A 1 292 ? 7.196 11.642 -0.116 1.00 77.50 292 THR A CA 1
ATOM 2307 C C . THR A 1 292 ? 7.264 13.170 -0.069 1.00 77.50 292 THR A C 1
ATOM 2309 O O . THR A 1 292 ? 6.226 13.824 -0.018 1.00 77.50 292 THR A O 1
ATOM 2312 N N . TYR A 1 293 ? 8.464 13.752 -0.137 1.00 72.94 293 TYR A N 1
ATOM 2313 C CA . TYR A 1 293 ? 8.661 15.203 -0.131 1.00 72.94 293 TYR A CA 1
ATOM 2314 C C . TYR A 1 293 ? 8.044 15.881 -1.358 1.00 72.94 293 TYR A C 1
ATOM 2316 O O . TYR A 1 293 ? 7.333 16.873 -1.220 1.00 72.94 293 TYR A O 1
ATOM 2324 N N . LEU A 1 294 ? 8.274 15.336 -2.558 1.00 69.38 294 LEU A N 1
ATOM 2325 C CA . LEU A 1 294 ? 7.695 15.887 -3.786 1.00 69.38 294 LEU A CA 1
ATOM 2326 C C . LEU A 1 294 ? 6.165 15.806 -3.787 1.00 69.38 294 LEU A C 1
ATOM 2328 O O . LEU A 1 294 ? 5.514 16.731 -4.265 1.00 69.38 294 LEU A O 1
ATOM 2332 N N . ASN A 1 295 ? 5.600 14.746 -3.207 1.00 67.62 295 ASN A N 1
ATOM 2333 C CA . ASN A 1 295 ? 4.156 14.614 -3.031 1.00 67.62 295 ASN A CA 1
ATOM 2334 C C . ASN A 1 295 ? 3.590 15.643 -2.047 1.00 67.62 295 ASN A C 1
ATOM 2336 O O . ASN A 1 295 ? 2.529 16.204 -2.296 1.00 67.62 295 ASN A O 1
ATOM 2340 N N . ALA A 1 296 ? 4.300 15.915 -0.949 1.00 69.31 296 ALA A N 1
ATOM 2341 C CA . ALA A 1 296 ? 3.859 16.875 0.060 1.00 69.31 296 ALA A CA 1
ATOM 2342 C C . ALA A 1 296 ? 3.777 18.317 -0.471 1.00 69.31 296 ALA A C 1
ATOM 2344 O O . ALA A 1 296 ? 2.975 19.089 0.028 1.00 69.31 296 ALA A O 1
ATOM 2345 N N . ILE A 1 297 ? 4.574 18.684 -1.481 1.00 67.06 297 ILE A N 1
ATOM 2346 C CA . ILE A 1 297 ? 4.560 20.035 -2.077 1.00 67.06 297 ILE A CA 1
ATOM 2347 C C . ILE A 1 297 ? 3.357 20.255 -3.014 1.00 67.06 297 ILE A C 1
ATOM 2349 O O . ILE A 1 297 ? 3.040 21.393 -3.352 1.00 67.06 297 ILE A O 1
ATOM 2353 N N . GLN A 1 298 ? 2.690 19.192 -3.470 1.00 57.69 298 GLN A N 1
ATOM 2354 C CA . GLN A 1 298 ? 1.533 19.314 -4.364 1.00 57.69 298 GLN A CA 1
ATOM 2355 C C . GLN A 1 298 ? 0.191 19.524 -3.656 1.00 57.69 298 GLN A C 1
ATOM 2357 O O . GLN A 1 298 ? -0.788 19.848 -4.334 1.00 57.69 298 GLN A O 1
ATOM 2362 N N . HIS A 1 299 ? 0.143 19.333 -2.339 1.00 49.06 299 HIS A N 1
ATOM 2363 C CA . HIS A 1 299 ? -1.032 19.552 -1.497 1.00 49.06 299 HIS A CA 1
ATOM 2364 C C . HIS A 1 299 ? -0.873 20.833 -0.677 1.00 49.06 299 HIS A C 1
ATOM 2366 O O . HIS A 1 299 ? -1.908 21.505 -0.474 1.00 49.06 299 HIS A O 1
#

Radius of gyration: 23.93 Å; Cα contacts (8 Å, |Δi|>4): 585; chains: 1; bounding box: 88×44×63 Å

Nearest PDB structures (foldseek):
  2hzr-assembly1_A  TM=5.240E-01  e=8.618E-01  Homo sapiens
  6szw-assembly1_B  TM=4.588E-01  e=5.199E-01  Homo sapiens
  7qi2-assembly1_A  TM=2.037E-01  e=2.491E+00  Homo sapiens
  7snr-assembly2_B  TM=2.051E-01  e=4.128E+00  Oplophorus gracilirostris

Mean predicted aligned error: 10.48 Å

pLDDT: mean 80.48, std 13.71, range [33.38, 96.0]

Sequence (299 aa):
MKNILNIIILTLFSYNVFATVPENGWWWNPQHLGGGYDIKIENNALFITTFIYNQQGQPIWYSGRANNIGSSENTITIDFFESKEGAYSNYTDVTVQSSTHPSMQSTLSFIDENHGTITTQNQLISIERFYFNSSKGIAKMLGAWSVNLPYIKRENGIIGFADIVLFSQIDNHQIVDRDSRTIISQTNIPNVYVSLNKTSDKQYLAIVGILQSLNSFSGIATIVNNTASVDQMNNMLQNNGTLMLGYRSESIRNLDITYPLPPLQDQEISTMSVLLNKLAKSIDSILLNKVTYLNAIQH

Secondary structure (DSSP, 8-state):
-----------------PPP-PPSEEEE-TTSTT-EEEEEEETTEEEEEEEEE-TTS-EEEEEEEEESTTSS-SEEEE--EEEES--BTTB-----EEEE-GGG-EEEEESSSSEEEEEETTEEEEEEE--SS--SGGGGG-EEEEEE---EEETTEEE-S-EEEEEEEEETTEEEETTS-EEEEE-SSTTEEEEEEEEETTEEEEEEEEE-STTEEEEEEEEEETT--HHHHHHHHHHHPEEEEEEE-GGGTT-----SSPPPPHHHHHHHHHHHHHHHHH--HHHHHHHHHHHHTT-